Protein AF-0000000065800729 (afdb_homodimer)

Secondary structure (DSSP, 8-state):
---HHHHHHHHHHHHHHT-HHHHHTTEEEEEEEEEESGGG----B-HHHHHHHHHHHGGG-EEEEEEEEEEEEETTTTEEEEEEEEEEEETTEEEEEEEEEEEEE-TTS-EEEEEEEE-HHHHHHHHHHHHT-/---HHHHHHHHHHHHHHT-HHHHHTTEEEEEEEEEE-GGG----B-HHHHHHHHHHHGGG-EEEEEEEEEEEEETTTTEEEEEEEEEEEETTEEEEEEEEEEEEE-TTS-EEEEEEEE-HHHHHHHHHHHHT-

pLDDT: mean 95.94, std 4.47, range [66.12, 98.81]

Radius of gyration: 19.14 Å; Cα contacts (8 Å, |Δi|>4): 485; chains: 2; bounding box: 47×49×41 Å

Nearest PDB structures (foldseek):
  7f14-assembly1_B  TM=8.820E-01  e=1.027E-10  Diaporthe longicolla
  7f0z-assembly1_A  TM=9.034E-01  e=4.225E-10  Aspergillus novofumigatus
  7f11-assembly1_B  TM=8.567E-01  e=1.900E-10  Aspergillus novofumigatus
  7f0y-assembly1_B  TM=8.319E-01  e=1.314E-10  Aspergillus novofumigatus
  7f0o-assembly1_A  TM=8.934E-01  e=1.130E-09  Aspergillus novofumigatus

InterPro domains:
  IPR032710 NTF2-like domain superfamily [SSF54427] (3-119)
  IPR050977 Fungal Meroterpenoid Biosynthesis Isomerase [PTHR39598] (6-131)

Structure (mmCIF, N/CA/C/O backbone):
data_AF-0000000065800729-model_v1
#
loop_
_entity.id
_entity.type
_entity.pdbx_description
1 polymer 'Core atranone cluster (CAC) protein 11'
#
loop_
_atom_site.group_PDB
_atom_site.id
_atom_site.type_symbol
_atom_site.label_atom_id
_atom_site.label_alt_id
_atom_site.label_comp_id
_atom_site.label_asym_id
_atom_site.label_entity_id
_atom_site.label_seq_id
_atom_site.pdbx_PDB_ins_code
_atom_site.Cartn_x
_atom_site.Cartn_y
_atom_site.Cartn_z
_atom_site.occupancy
_atom_site.B_iso_or_equiv
_atom_site.auth_seq_id
_atom_site.auth_comp_id
_atom_site.auth_asym_id
_atom_site.auth_atom_id
_atom_site.pdbx_PDB_model_num
ATOM 1 N N . MET A 1 1 ? 23.25 -15 -10.789 1 69.56 1 MET A N 1
ATOM 2 C CA . MET A 1 1 ? 21.906 -14.945 -10.227 1 69.56 1 MET A CA 1
ATOM 3 C C . MET A 1 1 ? 21.141 -13.75 -10.773 1 69.56 1 MET A C 1
ATOM 5 O O . MET A 1 1 ? 21.719 -12.703 -11.062 1 69.56 1 MET A O 1
ATOM 9 N N . ALA A 1 2 ? 19.875 -14.07 -11.141 1 76.19 2 ALA A N 1
ATOM 10 C CA . ALA A 1 2 ? 19.062 -12.992 -11.688 1 76.19 2 ALA A CA 1
ATOM 11 C C . ALA A 1 2 ? 18.969 -11.828 -10.703 1 76.19 2 ALA A C 1
ATOM 13 O O . ALA A 1 2 ? 19 -12.031 -9.484 1 76.19 2 ALA A O 1
ATOM 14 N N . SER A 1 3 ? 19 -10.641 -11.172 1 92.31 3 SER A N 1
ATOM 15 C CA . SER A 1 3 ? 18.75 -9.484 -10.305 1 92.31 3 SER A CA 1
ATOM 16 C C . SER A 1 3 ? 17.375 -9.539 -9.68 1 92.31 3 SER A C 1
ATOM 18 O O . SER A 1 3 ? 16.5 -10.281 -10.148 1 92.31 3 SER A O 1
ATOM 20 N N . ARG A 1 4 ? 17.188 -8.891 -8.562 1 95.94 4 ARG A N 1
ATOM 21 C CA . ARG A 1 4 ? 15.875 -8.781 -7.926 1 95.94 4 ARG A CA 1
ATOM 22 C C . ARG A 1 4 ? 14.844 -8.211 -8.883 1 95.94 4 ARG A C 1
ATOM 24 O O . ARG A 1 4 ? 13.703 -8.672 -8.922 1 95.94 4 ARG A O 1
ATOM 31 N N . LYS A 1 5 ? 15.281 -7.281 -9.711 1 94.81 5 LYS A N 1
ATOM 32 C CA . LYS A 1 5 ? 14.391 -6.668 -10.688 1 94.81 5 LYS A CA 1
ATOM 33 C C . LYS A 1 5 ? 13.914 -7.691 -11.711 1 94.81 5 LYS A C 1
ATOM 35 O O . LYS A 1 5 ? 12.734 -7.723 -12.07 1 94.81 5 LYS A O 1
ATOM 40 N N . ALA A 1 6 ? 14.828 -8.445 -12.188 1 96.44 6 ALA A N 1
ATOM 41 C CA . ALA A 1 6 ? 14.477 -9.484 -13.148 1 96.44 6 ALA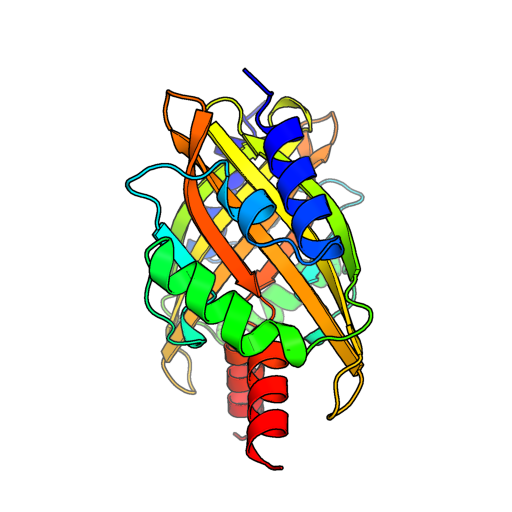 A CA 1
ATOM 42 C C . ALA A 1 6 ? 13.516 -10.5 -12.531 1 96.44 6 ALA A C 1
ATOM 44 O O . ALA A 1 6 ? 12.586 -10.961 -13.195 1 96.44 6 ALA A O 1
ATOM 45 N N . THR A 1 7 ? 13.773 -10.867 -11.289 1 97.44 7 THR A N 1
ATOM 46 C CA . THR A 1 7 ? 12.906 -11.797 -10.57 1 97.44 7 THR A CA 1
ATOM 47 C C . THR A 1 7 ? 11.484 -11.234 -10.453 1 97.44 7 THR A C 1
ATOM 49 O O . THR A 1 7 ? 10.516 -11.93 -10.766 1 97.44 7 THR A O 1
ATOM 52 N N . VAL A 1 8 ? 11.32 -10 -10.055 1 97.19 8 VAL A N 1
ATOM 53 C CA . VAL A 1 8 ? 10.016 -9.367 -9.875 1 97.19 8 VAL A CA 1
ATOM 54 C C . VAL A 1 8 ? 9.312 -9.234 -11.227 1 97.19 8 VAL A C 1
ATOM 56 O O . VAL A 1 8 ? 8.102 -9.438 -11.32 1 97.19 8 VAL A O 1
ATOM 59 N N . GLN A 1 9 ? 10.102 -8.93 -12.234 1 96.81 9 GLN A N 1
ATOM 60 C CA . GLN A 1 9 ? 9.508 -8.867 -13.57 1 96.81 9 GLN A CA 1
ATOM 61 C C . GLN A 1 9 ? 8.961 -10.227 -14 1 96.81 9 GLN A C 1
ATOM 63 O O . GLN A 1 9 ? 7.895 -10.305 -14.617 1 96.81 9 GLN A O 1
ATOM 68 N N . SER A 1 10 ? 9.688 -11.227 -13.703 1 97.44 10 SER A N 1
ATOM 69 C CA . SER A 1 10 ? 9.211 -12.57 -14.008 1 97.44 10 SER A CA 1
ATOM 70 C C . SER A 1 10 ? 7.906 -12.875 -13.281 1 97.44 10 SER A C 1
ATOM 72 O O . SER A 1 10 ? 7.039 -13.57 -13.82 1 97.44 10 SER A O 1
ATOM 74 N N . ILE A 1 11 ? 7.734 -12.43 -12.055 1 97.69 11 ILE A N 1
ATOM 75 C CA . ILE A 1 11 ? 6.5 -12.609 -11.297 1 97.69 11 ILE A CA 1
ATOM 76 C C . ILE A 1 11 ? 5.359 -11.859 -11.984 1 97.69 11 ILE A C 1
ATOM 78 O O . ILE A 1 11 ? 4.258 -12.391 -12.133 1 97.69 11 ILE A O 1
ATOM 82 N N . VAL A 1 12 ? 5.605 -10.633 -12.43 1 97.5 12 VAL A N 1
ATOM 83 C CA . VAL A 1 12 ? 4.605 -9.859 -13.164 1 97.5 12 VAL A CA 1
ATOM 84 C C . VAL A 1 12 ? 4.148 -10.641 -14.398 1 97.5 12 VAL A C 1
ATOM 86 O O . VAL A 1 12 ? 2.949 -10.766 -14.648 1 97.5 12 VAL A O 1
ATOM 89 N N . GLU A 1 13 ? 5.129 -11.109 -15.141 1 97.69 13 GLU A N 1
ATOM 90 C CA . GLU A 1 13 ? 4.812 -11.898 -16.328 1 97.69 13 GLU A CA 1
ATOM 91 C C . GLU A 1 13 ? 4 -13.141 -15.961 1 97.69 13 GLU A C 1
ATOM 93 O O . GLU A 1 13 ? 3.064 -13.508 -16.672 1 97.69 13 GLU A O 1
ATOM 98 N N . SER A 1 14 ? 4.391 -13.75 -14.898 1 97.25 14 SER A N 1
ATOM 99 C CA . SER A 1 14 ? 3.715 -14.969 -14.484 1 97.25 14 SER A CA 1
ATOM 100 C C . SER A 1 14 ? 2.258 -14.703 -14.125 1 97.25 14 SER A C 1
ATOM 102 O O . SER A 1 14 ? 1.389 -15.547 -14.359 1 97.25 14 SER A O 1
ATOM 104 N N . PHE A 1 15 ? 1.94 -13.586 -13.469 1 96 15 PHE A N 1
ATOM 105 C CA . PHE A 1 15 ? 0.557 -13.188 -13.234 1 96 15 PHE A CA 1
ATOM 106 C C . PHE A 1 15 ? -0.217 -13.117 -14.547 1 96 15 PHE A C 1
ATOM 108 O O . PHE A 1 15 ? -1.301 -13.695 -14.664 1 96 15 PHE A O 1
ATOM 115 N N . ASN A 1 16 ? 0.375 -12.477 -15.469 1 96.75 16 ASN A N 1
ATOM 116 C CA . ASN A 1 16 ? -0.304 -12.25 -16.75 1 96.75 16 ASN A CA 1
ATOM 117 C C . ASN A 1 16 ? -0.453 -13.547 -17.531 1 96.75 16 ASN A C 1
ATOM 119 O O . ASN A 1 16 ? -1.418 -13.711 -18.281 1 96.75 16 ASN A O 1
ATOM 123 N N . GLU A 1 17 ? 0.405 -14.484 -17.328 1 95.88 17 GLU A N 1
ATOM 124 C CA . GLU A 1 17 ? 0.364 -15.789 -17.984 1 95.88 17 GLU A CA 1
ATOM 125 C C . GLU A 1 17 ? -0.497 -16.766 -17.188 1 95.88 17 GLU A C 1
ATOM 127 O O . GLU A 1 17 ? -0.802 -17.859 -17.672 1 95.88 17 GLU A O 1
ATOM 132 N N . ARG A 1 18 ? -0.784 -16.438 -16.031 1 94.69 18 ARG A N 1
ATOM 133 C CA . ARG A 1 18 ? -1.501 -17.328 -15.109 1 94.69 18 ARG A CA 1
ATOM 134 C C . ARG A 1 18 ? -0.715 -18.609 -14.852 1 94.69 18 ARG A C 1
ATOM 136 O O . ARG A 1 18 ? -1.274 -19.703 -14.898 1 94.69 18 ARG A O 1
ATOM 143 N N . ASP A 1 19 ? 0.558 -18.438 -14.656 1 96.25 19 ASP A N 1
ATOM 144 C CA . ASP A 1 19 ? 1.487 -19.547 -14.461 1 96.25 19 ASP A CA 1
ATOM 145 C C . ASP A 1 19 ? 1.982 -19.609 -13.016 1 96.25 19 ASP A C 1
ATOM 147 O O . ASP A 1 19 ? 2.982 -18.969 -12.672 1 96.25 19 ASP A O 1
ATOM 151 N N . ILE A 1 20 ? 1.359 -20.516 -12.258 1 97.06 20 ILE A N 1
ATOM 152 C CA . ILE A 1 20 ? 1.624 -20.547 -10.828 1 97.06 20 ILE A CA 1
ATOM 153 C C . ILE A 1 20 ? 3.014 -21.125 -10.57 1 97.06 20 ILE A C 1
ATOM 155 O O . ILE A 1 20 ? 3.686 -20.734 -9.609 1 97.06 20 ILE A O 1
ATOM 159 N N . ASP A 1 21 ? 3.463 -22.016 -11.359 1 97.62 21 ASP A N 1
ATOM 160 C CA . ASP A 1 21 ? 4.809 -22.547 -11.195 1 97.62 21 ASP A CA 1
ATOM 161 C C . ASP A 1 21 ? 5.863 -21.469 -11.398 1 97.62 21 ASP A C 1
ATOM 163 O O . ASP A 1 21 ? 6.785 -21.328 -10.594 1 97.62 21 ASP A O 1
ATOM 167 N N . LYS A 1 22 ? 5.715 -20.766 -12.453 1 97.5 22 LYS A N 1
ATOM 168 C CA . LYS A 1 22 ? 6.613 -19.641 -12.727 1 97.5 22 LYS A CA 1
ATOM 169 C C . LYS A 1 22 ? 6.539 -18.594 -11.617 1 97.5 22 LYS A C 1
ATOM 171 O O . LYS A 1 22 ? 7.562 -18.031 -11.219 1 97.5 22 LYS A O 1
ATOM 176 N N . MET A 1 23 ? 5.363 -18.344 -11.094 1 97.56 23 MET A N 1
ATOM 177 C CA . MET A 1 23 ? 5.125 -17.312 -10.078 1 97.56 23 MET A CA 1
ATOM 178 C C . MET A 1 23 ? 5.855 -17.656 -8.781 1 97.56 23 MET A C 1
ATOM 180 O O . MET A 1 23 ? 6.387 -16.766 -8.117 1 97.56 23 MET A O 1
ATOM 184 N N . THR A 1 24 ? 5.902 -18.984 -8.453 1 98.19 24 THR A N 1
ATOM 185 C CA . THR A 1 24 ? 6.414 -19.375 -7.141 1 98.19 24 THR A CA 1
ATOM 186 C C . THR A 1 24 ? 7.832 -19.922 -7.258 1 98.19 24 THR A C 1
ATOM 188 O O . THR A 1 24 ? 8.445 -20.281 -6.25 1 98.19 24 THR A O 1
ATOM 191 N N . ALA A 1 25 ? 8.367 -19.922 -8.438 1 97.69 25 ALA A N 1
ATOM 192 C CA . ALA A 1 25 ? 9.711 -20.453 -8.68 1 97.69 25 ALA A CA 1
ATOM 193 C C . ALA A 1 25 ? 10.75 -19.703 -7.844 1 97.69 25 ALA A C 1
ATOM 195 O O . ALA A 1 25 ? 11.68 -20.328 -7.312 1 97.69 25 ALA A O 1
ATOM 196 N N . PRO A 1 26 ? 10.609 -18.469 -7.629 1 98.25 26 PRO A N 1
ATOM 197 C CA . PRO A 1 26 ? 11.695 -17.734 -6.973 1 98.25 26 PRO A CA 1
ATOM 198 C C . PRO A 1 26 ? 11.547 -17.703 -5.453 1 98.25 26 PRO A C 1
ATOM 200 O O . PRO A 1 26 ? 12.328 -17.031 -4.766 1 98.25 26 PRO A O 1
ATOM 203 N N . VAL A 1 27 ? 10.617 -18.406 -4.812 1 98.44 27 VAL A N 1
ATOM 204 C CA . VAL A 1 27 ? 10.398 -18.25 -3.379 1 98.44 27 VAL A CA 1
ATOM 205 C C . VAL A 1 27 ? 11.289 -19.219 -2.607 1 98.44 27 VAL A C 1
ATOM 207 O O . VAL A 1 27 ? 11.703 -20.25 -3.148 1 98.44 27 VAL A O 1
ATOM 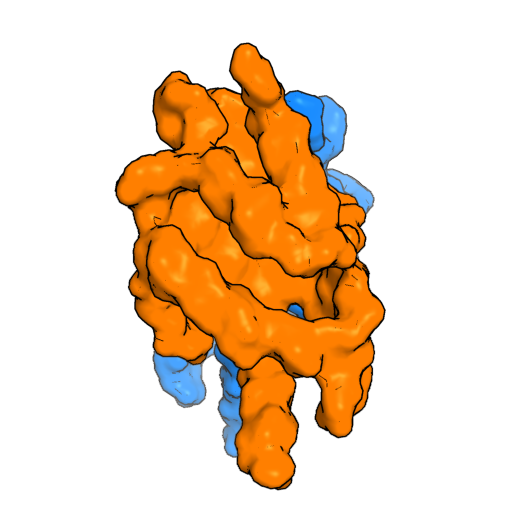210 N N . SER A 1 28 ? 11.625 -18.875 -1.414 1 98.12 28 SER A N 1
ATOM 211 C CA . SER A 1 28 ? 12.453 -19.703 -0.55 1 98.12 28 SER A CA 1
ATOM 212 C C . SER A 1 28 ? 11.633 -20.812 0.116 1 98.12 28 SER A C 1
ATOM 214 O O . SER A 1 28 ? 10.398 -20.812 0.026 1 98.12 28 SER A O 1
ATOM 216 N N . LYS A 1 29 ? 12.281 -21.719 0.857 1 96.44 29 LYS A N 1
ATOM 217 C CA . LYS A 1 29 ? 11.625 -22.812 1.562 1 96.44 29 LYS A CA 1
ATOM 218 C C . LYS A 1 29 ? 10.781 -22.297 2.727 1 96.44 29 LYS A C 1
ATOM 220 O O . LYS A 1 29 ? 9.781 -22.922 3.096 1 96.44 29 LYS A O 1
ATOM 225 N N . ASN A 1 30 ? 11.133 -21.156 3.254 1 96.75 30 ASN A N 1
ATOM 226 C CA . ASN A 1 30 ? 10.43 -20.578 4.395 1 96.75 30 ASN A CA 1
ATOM 227 C C . ASN A 1 30 ? 9.508 -19.438 3.971 1 96.75 30 ASN A C 1
ATOM 229 O O . ASN A 1 30 ? 9.211 -18.547 4.766 1 96.75 30 ASN A O 1
ATOM 233 N N . PHE A 1 31 ? 9.156 -19.516 2.797 1 98.5 31 PHE A N 1
ATOM 234 C CA . PHE A 1 31 ? 8.328 -18.484 2.184 1 98.5 31 PHE A CA 1
ATOM 235 C C . PHE A 1 31 ? 7.043 -18.281 2.973 1 98.5 31 PHE A C 1
ATOM 237 O O . PHE A 1 31 ? 6.41 -19.25 3.396 1 98.5 31 PHE A O 1
ATOM 244 N N . VAL A 1 32 ? 6.648 -17 3.225 1 98.75 32 VAL A N 1
ATOM 245 C CA . VAL A 1 32 ? 5.371 -16.594 3.805 1 98.75 32 VAL A CA 1
ATOM 246 C C . VAL A 1 32 ? 4.703 -15.539 2.922 1 98.75 32 VAL A C 1
ATOM 248 O O . VAL A 1 32 ? 5.355 -14.594 2.479 1 98.75 32 VAL A O 1
ATOM 251 N N . TYR A 1 33 ? 3.439 -15.742 2.641 1 98.69 33 TYR A N 1
ATOM 252 C CA . TYR A 1 33 ? 2.586 -14.797 1.93 1 98.69 33 TYR A CA 1
ATOM 253 C C . TYR A 1 33 ? 1.541 -14.195 2.863 1 98.69 33 TYR A C 1
ATOM 255 O O . TYR A 1 33 ? 0.963 -14.906 3.693 1 98.69 33 TYR A O 1
ATOM 263 N N . GLN A 1 34 ? 1.375 -12.93 2.717 1 97.81 34 GLN A N 1
ATOM 264 C CA . GLN A 1 34 ? 0.349 -12.266 3.514 1 97.81 34 GLN A CA 1
ATOM 265 C C . GLN A 1 34 ? -0.445 -11.273 2.672 1 97.81 34 GLN A C 1
ATOM 267 O O . GLN A 1 34 ? 0.136 -10.422 1.997 1 97.81 34 GLN A O 1
ATOM 272 N N . LEU A 1 35 ? -1.74 -11.43 2.721 1 96.94 35 LEU A N 1
ATOM 273 C CA . LEU A 1 35 ? -2.652 -10.484 2.094 1 96.94 35 LEU A CA 1
ATOM 274 C C . LEU A 1 35 ? -3.07 -9.398 3.08 1 96.94 35 LEU A C 1
ATOM 276 O O . LEU A 1 35 ? -3.598 -9.703 4.152 1 96.94 35 LEU A O 1
ATOM 280 N N . LEU A 1 36 ? -2.801 -8.25 2.676 1 96.38 36 LEU A N 1
ATOM 281 C CA . LEU A 1 36 ? -3.125 -7.094 3.5 1 96.38 36 LEU A CA 1
ATOM 282 C C . LEU A 1 36 ? -4.066 -6.148 2.764 1 96.38 36 LEU A C 1
ATOM 284 O O . LEU A 1 36 ? -4.27 -6.281 1.555 1 96.38 36 LEU A O 1
ATOM 288 N N . PRO A 1 37 ? -4.727 -5.133 3.5 1 96.5 37 PRO A N 1
ATOM 289 C CA . PRO A 1 37 ? -4.512 -4.734 4.895 1 96.5 37 PRO A CA 1
ATOM 290 C C . PRO A 1 37 ? -5.168 -5.691 5.887 1 96.5 37 PRO A C 1
ATOM 292 O O . PRO A 1 37 ? -5.832 -6.648 5.48 1 96.5 37 PRO A O 1
ATOM 295 N N . LYS A 1 38 ? -5 -5.434 7.215 1 92.44 38 LYS A N 1
ATOM 296 C CA . LYS A 1 38 ? -5.391 -6.348 8.281 1 92.44 38 LYS A CA 1
ATOM 297 C C . LYS A 1 38 ? -6.906 -6.465 8.383 1 92.44 38 LYS A C 1
ATOM 299 O O . LYS A 1 38 ? -7.43 -7.445 8.914 1 92.44 38 LYS A O 1
ATOM 304 N N . SER A 1 39 ? -7.574 -5.469 7.848 1 92.88 39 SER A N 1
ATOM 305 C CA . SER A 1 39 ? -9.031 -5.496 7.914 1 92.88 39 SER A CA 1
ATOM 306 C C . SER A 1 39 ? -9.602 -6.648 7.09 1 92.88 39 SER A C 1
ATOM 308 O O . SER A 1 39 ? -10.773 -7 7.234 1 92.88 39 SER A O 1
ATOM 310 N N . LEU A 1 40 ? -8.828 -7.215 6.223 1 93.62 40 LEU A N 1
ATOM 311 C CA . LEU A 1 40 ? -9.258 -8.352 5.414 1 93.62 40 LEU A CA 1
ATOM 312 C C . LEU A 1 40 ? -9.281 -9.633 6.242 1 93.62 40 LEU A C 1
ATOM 314 O O . LEU A 1 40 ? -9.875 -10.633 5.832 1 93.62 40 LEU A O 1
ATOM 318 N N . GLU A 1 41 ? -8.609 -9.609 7.336 1 93.25 41 GLU A N 1
ATOM 319 C CA . GLU A 1 41 ? -8.586 -10.734 8.266 1 93.25 41 GLU A CA 1
ATOM 320 C C . GLU A 1 41 ? -8.133 -12.016 7.574 1 93.25 41 GLU A C 1
ATOM 322 O O . GLU A 1 41 ? -8.781 -13.055 7.699 1 93.25 41 GLU A O 1
ATOM 327 N N . ARG A 1 42 ? -7.059 -11.922 6.816 1 93.81 42 ARG A N 1
ATOM 328 C CA . ARG A 1 42 ? -6.445 -13.078 6.172 1 93.81 42 ARG A CA 1
ATOM 329 C C . ARG A 1 42 ? -5.117 -13.43 6.828 1 93.81 42 ARG A C 1
ATOM 331 O O . ARG A 1 42 ? -4.23 -12.586 6.941 1 93.81 42 ARG A O 1
ATOM 338 N N . GLY A 1 43 ? -4.992 -14.555 7.34 1 93.69 43 GLY A N 1
ATOM 339 C CA . GLY A 1 43 ? -3.756 -15.008 7.961 1 93.69 43 GLY A CA 1
ATOM 340 C C . GLY A 1 43 ? -2.66 -15.312 6.957 1 93.69 43 GLY A C 1
ATOM 341 O O . GLY A 1 43 ? -2.926 -15.445 5.762 1 93.69 43 GLY A O 1
ATOM 342 N N . PRO A 1 44 ? -1.395 -15.352 7.457 1 97.75 44 PRO A N 1
ATOM 343 C CA . PRO A 1 44 ? -0.295 -15.727 6.566 1 97.75 44 PRO A CA 1
ATOM 344 C C . PRO A 1 44 ? -0.427 -17.156 6.035 1 97.75 44 PRO A C 1
ATOM 346 O O . PRO A 1 44 ? -1.099 -17.984 6.652 1 97.75 44 PRO A O 1
ATOM 349 N N . MET A 1 45 ? 0.167 -17.406 4.887 1 98.19 45 MET A N 1
ATOM 350 C CA . MET A 1 45 ? 0.165 -18.719 4.246 1 98.19 45 MET A CA 1
ATOM 351 C C . MET A 1 45 ? 1.569 -19.109 3.799 1 98.19 45 MET A C 1
ATOM 353 O O . MET A 1 45 ? 2.385 -18.234 3.475 1 98.19 45 MET A O 1
ATOM 357 N N . ASP A 1 46 ? 1.828 -20.406 3.803 1 98.31 46 ASP A N 1
ATOM 358 C CA . ASP A 1 46 ? 3.039 -20.891 3.148 1 98.31 46 ASP A CA 1
ATOM 359 C C . ASP A 1 46 ? 2.826 -21.047 1.645 1 98.31 46 ASP A C 1
ATOM 361 O O . ASP A 1 46 ? 1.783 -20.656 1.116 1 98.31 46 ASP A O 1
ATOM 365 N N . VAL A 1 47 ? 3.814 -21.562 0.988 1 98.06 47 VAL A N 1
ATOM 366 C CA . VAL A 1 47 ? 3.762 -21.625 -0.469 1 98.06 47 VAL A CA 1
ATOM 367 C C . VAL A 1 47 ? 2.625 -22.547 -0.905 1 98.06 47 VAL A C 1
ATOM 369 O O . VAL A 1 47 ? 1.98 -22.297 -1.929 1 98.06 47 VAL A O 1
ATOM 372 N N . ALA A 1 48 ? 2.328 -23.578 -0.17 1 97.94 48 ALA A N 1
ATOM 373 C CA . ALA A 1 48 ? 1.207 -24.453 -0.491 1 97.94 48 ALA A CA 1
ATOM 374 C C . ALA A 1 48 ? -0.122 -23.703 -0.387 1 97.94 48 ALA A C 1
ATOM 376 O O . ALA A 1 48 ? -0.992 -23.859 -1.249 1 97.94 48 ALA A O 1
ATOM 377 N N . GLY A 1 49 ? -0.283 -22.984 0.657 1 97.81 49 GLY A N 1
ATOM 378 C CA . GLY A 1 49 ? -1.479 -22.172 0.819 1 97.81 49 GLY A CA 1
ATOM 379 C C . GLY A 1 49 ? -1.662 -21.141 -0.286 1 97.81 49 GLY A C 1
ATOM 380 O O . GLY A 1 49 ? -2.766 -20.984 -0.812 1 97.81 49 GLY A O 1
ATOM 381 N N . PHE A 1 50 ? -0.591 -20.516 -0.612 1 98 50 PHE A N 1
ATOM 382 C CA . PHE A 1 50 ? -0.623 -19.531 -1.682 1 98 50 PHE A CA 1
ATOM 383 C C . PHE A 1 50 ? -1.023 -20.172 -3.004 1 98 50 PHE A C 1
ATOM 385 O O . PHE A 1 50 ? -1.897 -19.656 -3.709 1 98 50 PHE A O 1
ATOM 392 N N . ARG A 1 51 ? -0.386 -21.234 -3.303 1 97.31 51 ARG A N 1
ATOM 393 C CA . ARG A 1 51 ? -0.721 -21.969 -4.52 1 97.31 51 ARG A CA 1
ATOM 394 C C . ARG A 1 51 ? -2.188 -22.391 -4.523 1 97.31 51 ARG A C 1
ATOM 396 O O . ARG A 1 51 ? -2.873 -22.266 -5.539 1 97.31 51 ARG A O 1
ATOM 403 N N . GLY A 1 52 ? -2.664 -22.859 -3.424 1 96.81 52 GLY A N 1
ATOM 404 C CA . GLY A 1 52 ? -4.059 -23.234 -3.295 1 96.81 52 GLY A CA 1
ATOM 405 C C . GLY A 1 52 ? -5.023 -22.094 -3.527 1 96.81 52 GLY A C 1
ATOM 406 O O . GLY A 1 52 ? -6.031 -22.25 -4.219 1 96.81 52 GLY A O 1
ATOM 407 N N . LEU A 1 53 ? -4.68 -20.984 -2.973 1 95.12 53 LEU A N 1
ATOM 408 C CA . LEU A 1 53 ? -5.5 -19.797 -3.158 1 95.12 53 LEU A CA 1
ATOM 409 C C . LEU A 1 53 ? -5.551 -19.391 -4.629 1 95.12 53 LEU A C 1
ATOM 411 O O . LEU A 1 53 ? -6.629 -19.141 -5.168 1 95.12 53 LEU A O 1
ATOM 415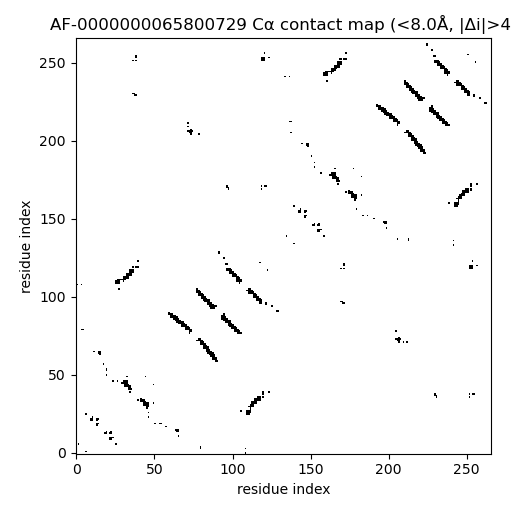 N N . PHE A 1 54 ? -4.43 -19.344 -5.215 1 95.56 54 PHE A N 1
ATOM 416 C CA . PHE A 1 54 ? -4.344 -18.984 -6.625 1 95.56 54 PHE A CA 1
ATOM 417 C C . PHE A 1 54 ? -5.152 -19.938 -7.484 1 95.56 54 PHE A C 1
ATOM 419 O O . PHE A 1 54 ? -5.977 -19.516 -8.297 1 95.56 54 PHE A O 1
ATOM 426 N N . GLU A 1 55 ? -5.008 -21.156 -7.273 1 94.56 55 GLU A N 1
ATOM 427 C CA . GLU A 1 55 ? -5.688 -22.172 -8.078 1 94.56 55 GLU A CA 1
ATOM 428 C C . GLU A 1 55 ? -7.199 -22.125 -7.863 1 94.56 55 GLU A C 1
ATOM 430 O O . GLU A 1 55 ? -7.973 -22.312 -8.805 1 94.56 55 GLU A O 1
ATOM 435 N N . ALA A 1 56 ? -7.562 -21.859 -6.707 1 91.94 56 ALA A N 1
ATOM 436 C CA . ALA A 1 56 ? -8.984 -21.844 -6.367 1 91.94 56 ALA A CA 1
ATOM 437 C C . ALA A 1 56 ? -9.672 -20.625 -6.977 1 91.94 56 ALA A C 1
ATOM 439 O O . ALA A 1 56 ? -10.883 -20.625 -7.195 1 91.94 56 ALA A O 1
ATOM 440 N N . THR A 1 57 ? -8.906 -19.609 -7.242 1 93.5 57 THR A N 1
ATOM 441 C CA . THR A 1 57 ? -9.555 -18.344 -7.605 1 93.5 57 THR A CA 1
ATOM 442 C C . THR A 1 57 ? -9.25 -17.984 -9.055 1 93.5 57 THR A C 1
ATOM 444 O O . THR A 1 57 ? -9.922 -17.141 -9.641 1 93.5 57 THR A O 1
ATOM 447 N N . LYS A 1 58 ? -8.344 -18.609 -9.625 1 92.06 58 LYS A N 1
ATOM 448 C CA . LYS A 1 58 ? -7.871 -18.219 -10.945 1 92.06 58 LYS A CA 1
ATOM 449 C C . LYS A 1 58 ? -9.016 -18.188 -11.953 1 92.06 58 LYS A C 1
ATOM 451 O O . LYS A 1 58 ? -9.039 -17.344 -12.852 1 92.06 58 LYS A O 1
ATOM 456 N N . SER A 1 59 ? -10.008 -19 -11.789 1 91.94 59 SER A N 1
ATOM 457 C CA . SER A 1 59 ? -11.094 -19.109 -12.75 1 91.94 59 SER A CA 1
ATOM 458 C C . SER A 1 59 ? -12.047 -17.938 -12.648 1 91.94 59 SER A C 1
ATOM 460 O O . SER A 1 59 ? -12.867 -17.703 -13.539 1 91.94 59 SER A O 1
ATOM 462 N N . TYR A 1 60 ? -11.938 -17.234 -11.523 1 93.44 60 TYR A N 1
ATOM 463 C CA . TYR A 1 60 ? -12.789 -16.062 -11.375 1 93.44 60 TYR A CA 1
ATOM 464 C C . TYR A 1 60 ? -12.398 -14.961 -12.352 1 93.44 60 TYR A C 1
ATOM 466 O O . TYR A 1 60 ? -13.195 -14.062 -12.633 1 93.44 60 TYR A O 1
ATOM 474 N N . PHE A 1 61 ? -11.18 -15 -12.766 1 96.12 61 PHE A N 1
ATOM 475 C CA . PHE A 1 61 ? -10.617 -13.867 -13.484 1 96.12 61 PHE A CA 1
ATOM 476 C C . PHE A 1 61 ? -10.305 -14.242 -14.93 1 96.12 61 PHE A C 1
ATOM 478 O O . PHE A 1 61 ? -9.523 -15.156 -15.188 1 96.12 61 PHE A O 1
ATOM 485 N N . ASN A 1 62 ? -10.891 -13.516 -15.781 1 95.94 62 ASN A N 1
ATOM 486 C CA . ASN A 1 62 ? -10.656 -13.656 -17.219 1 95.94 62 ASN A CA 1
ATOM 487 C C . ASN A 1 62 ? -10.062 -12.391 -17.812 1 95.94 62 ASN A C 1
ATOM 489 O O . ASN A 1 62 ? -10.406 -11.281 -17.406 1 95.94 62 ASN A O 1
ATOM 493 N N . ASN A 1 63 ? -9.094 -12.57 -18.828 1 96.69 63 ASN A N 1
ATOM 494 C CA . ASN A 1 63 ? -8.414 -11.422 -19.422 1 96.69 63 ASN A CA 1
ATOM 495 C C . ASN A 1 63 ? -7.703 -10.586 -18.375 1 96.69 63 ASN A C 1
ATOM 497 O O . ASN A 1 63 ? -7.848 -9.359 -18.344 1 96.69 63 ASN A O 1
ATOM 501 N N . PHE A 1 64 ? -7.148 -11.281 -17.5 1 97.31 64 PHE A N 1
ATOM 502 C CA . PHE A 1 64 ? -6.441 -10.656 -16.391 1 97.31 64 PHE A CA 1
ATOM 503 C C . PHE A 1 64 ? -5.262 -9.836 -16.906 1 97.31 64 PHE A C 1
ATOM 505 O O . PHE A 1 64 ? -4.496 -10.297 -17.75 1 97.31 64 PHE A O 1
ATOM 512 N N . LYS A 1 65 ? -5.137 -8.633 -16.344 1 97.75 65 LYS A N 1
ATOM 513 C CA . LYS A 1 65 ? -4.02 -7.754 -16.688 1 97.75 65 LYS A CA 1
ATOM 514 C C . LYS A 1 65 ? -3.377 -7.176 -15.422 1 97.75 65 LYS A C 1
ATOM 516 O O . LYS A 1 65 ? -4.074 -6.645 -14.555 1 97.75 65 LYS A O 1
ATOM 521 N N . PHE A 1 66 ? -2.191 -7.332 -15.344 1 98 66 PHE A N 1
ATOM 522 C CA . PHE A 1 66 ? -1.333 -6.754 -14.312 1 98 66 PHE A CA 1
ATOM 523 C C . PHE A 1 66 ? -0.385 -5.723 -14.922 1 98 66 PHE A C 1
ATOM 525 O O . PHE A 1 66 ? 0.573 -6.082 -15.609 1 98 66 PHE A O 1
ATOM 532 N N . GLU A 1 67 ? -0.619 -4.453 -14.547 1 97.88 67 GLU A N 1
ATOM 533 C CA . GLU A 1 67 ? 0.16 -3.375 -15.148 1 97.88 67 GLU A CA 1
ATOM 534 C C . GLU A 1 67 ? 0.918 -2.584 -14.086 1 97.88 67 GLU A C 1
ATOM 536 O O . GLU A 1 67 ? 0.308 -1.922 -13.242 1 97.88 67 GLU A O 1
ATOM 541 N N . VAL A 1 68 ? 2.184 -2.602 -14.172 1 98.06 68 VAL A N 1
ATOM 542 C CA . VAL A 1 68 ? 3.033 -1.959 -13.18 1 98.06 68 VAL A CA 1
ATOM 543 C C . VAL A 1 68 ? 2.924 -0.441 -13.305 1 98.06 68 VAL A C 1
ATOM 545 O O . VAL A 1 68 ? 3.016 0.102 -14.414 1 98.06 68 VAL A O 1
ATOM 548 N N . VAL A 1 69 ? 2.662 0.232 -12.242 1 97.38 69 VAL A N 1
ATOM 549 C CA . VAL A 1 69 ? 2.613 1.688 -12.156 1 97.38 69 VAL A CA 1
ATOM 550 C C . VAL A 1 69 ? 3.979 2.227 -11.734 1 97.38 69 VAL A C 1
ATOM 552 O O . VAL A 1 69 ? 4.48 3.188 -12.328 1 97.38 69 VAL A O 1
ATOM 555 N N . ASP A 1 70 ? 4.59 1.665 -10.773 1 97.25 70 ASP A N 1
ATOM 556 C CA . ASP A 1 70 ? 5.887 2.074 -10.25 1 97.25 70 ASP A CA 1
ATOM 557 C C . ASP A 1 70 ? 6.602 0.902 -9.578 1 97.25 70 ASP A C 1
ATOM 559 O O . ASP A 1 70 ? 5.961 -0.059 -9.148 1 97.25 70 ASP A O 1
ATOM 563 N N . THR A 1 71 ? 7.867 0.938 -9.57 1 97.44 71 THR A N 1
ATOM 564 C CA . THR A 1 71 ? 8.727 -0.044 -8.914 1 97.44 71 THR A CA 1
ATOM 565 C C . THR A 1 71 ? 9.711 0.641 -7.973 1 97.44 71 THR A C 1
ATOM 567 O O . THR A 1 71 ? 10.273 1.687 -8.305 1 97.44 71 THR A O 1
ATOM 570 N N . PHE A 1 72 ? 9.906 0.023 -6.812 1 97.38 72 PHE A N 1
ATOM 571 C CA . PHE A 1 72 ? 10.836 0.504 -5.793 1 97.38 72 PHE A CA 1
ATOM 572 C C . PHE A 1 72 ? 11.836 -0.581 -5.414 1 97.38 72 PHE A C 1
ATOM 574 O O . PHE A 1 72 ? 11.453 -1.732 -5.191 1 97.38 72 PHE A O 1
ATOM 581 N N . GLU A 1 73 ? 13.078 -0.151 -5.41 1 97.5 73 GLU A N 1
ATOM 582 C CA . GLU A 1 73 ? 14.102 -1.088 -4.961 1 97.5 73 GLU A CA 1
ATOM 583 C C . GLU A 1 73 ? 14.891 -0.521 -3.781 1 97.5 73 GLU A C 1
ATOM 585 O O . GLU A 1 73 ? 15.539 0.521 -3.906 1 97.5 73 GLU A O 1
ATOM 590 N N . ASP A 1 74 ? 14.773 -1.158 -2.658 1 97.56 74 ASP A N 1
ATOM 591 C CA . ASP A 1 74 ? 15.664 -0.924 -1.526 1 97.56 74 ASP A CA 1
ATOM 592 C C . ASP A 1 74 ? 16.844 -1.892 -1.546 1 97.56 74 ASP A C 1
ATOM 594 O O . ASP A 1 74 ? 16.812 -2.924 -0.874 1 97.56 74 ASP A O 1
ATOM 598 N N . SER A 1 75 ? 17.859 -1.505 -2.246 1 94.94 75 SER A N 1
ATOM 599 C CA . SER A 1 75 ? 18.984 -2.408 -2.486 1 94.94 75 SER A CA 1
ATOM 600 C C . SER A 1 75 ? 19.734 -2.709 -1.195 1 94.94 75 SER A C 1
ATOM 602 O O . SER A 1 75 ? 20.25 -3.812 -1.016 1 94.94 75 SER A O 1
ATOM 604 N N . ALA A 1 76 ? 19.719 -1.743 -0.291 1 94.69 76 ALA A N 1
ATOM 605 C CA . ALA A 1 76 ? 20.453 -1.919 0.955 1 94.69 76 ALA A CA 1
ATOM 606 C C . ALA A 1 76 ? 19.781 -2.949 1.854 1 94.69 76 ALA A C 1
ATOM 608 O O . ALA A 1 76 ? 20.453 -3.637 2.631 1 94.69 76 ALA A O 1
ATOM 609 N N . ALA A 1 77 ? 18.469 -3.129 1.738 1 96.12 77 ALA A N 1
ATOM 610 C CA . ALA A 1 77 ? 17.734 -4.012 2.635 1 96.12 77 ALA A CA 1
ATOM 611 C C . ALA A 1 77 ? 17.203 -5.234 1.888 1 96.12 77 ALA A C 1
ATOM 613 O O . ALA A 1 77 ? 16.438 -6.027 2.443 1 96.12 77 ALA A O 1
ATOM 614 N N . ASP A 1 78 ? 17.484 -5.426 0.675 1 96.25 78 ASP A N 1
ATOM 615 C CA . ASP A 1 78 ? 17.109 -6.566 -0.157 1 96.25 78 ASP A CA 1
ATOM 616 C C . ASP A 1 78 ? 15.586 -6.723 -0.22 1 96.25 78 ASP A C 1
ATOM 618 O O . ASP A 1 78 ? 15.062 -7.809 0.023 1 96.25 78 ASP A O 1
ATOM 622 N N . LYS A 1 79 ? 14.898 -5.66 -0.593 1 97.69 79 LYS A N 1
ATOM 623 C CA . LYS A 1 79 ? 13.445 -5.68 -0.757 1 97.69 79 LYS A CA 1
ATOM 624 C C . LYS A 1 79 ? 13.016 -4.887 -1.989 1 97.69 79 LYS A C 1
ATOM 626 O O . LYS A 1 79 ? 13.742 -4 -2.445 1 97.69 79 LYS A O 1
ATOM 631 N N . MET A 1 80 ? 11.914 -5.219 -2.523 1 98.38 80 MET A N 1
ATOM 632 C CA . MET A 1 80 ? 11.305 -4.496 -3.635 1 98.38 80 MET A CA 1
ATOM 633 C C . MET A 1 80 ? 9.805 -4.312 -3.402 1 98.38 80 MET A C 1
ATOM 635 O O . MET A 1 80 ? 9.172 -5.129 -2.73 1 98.38 80 MET A O 1
ATOM 639 N N . ILE A 1 81 ? 9.32 -3.209 -3.875 1 98.12 81 ILE A N 1
ATOM 640 C CA . ILE A 1 81 ? 7.887 -2.953 -3.881 1 98.12 81 ILE A CA 1
ATOM 641 C C . ILE A 1 81 ? 7.418 -2.668 -5.305 1 98.12 81 ILE A C 1
ATOM 643 O O . ILE A 1 81 ? 8.086 -1.944 -6.051 1 98.12 81 ILE A O 1
ATOM 647 N N . LEU A 1 82 ? 6.301 -3.254 -5.676 1 98 82 LEU A N 1
ATOM 648 C CA . LEU A 1 82 ? 5.613 -2.957 -6.926 1 98 82 LEU A CA 1
ATOM 649 C C . LEU A 1 82 ? 4.234 -2.363 -6.66 1 98 82 LEU A C 1
ATOM 651 O O . LEU A 1 82 ? 3.496 -2.857 -5.805 1 98 82 LEU A O 1
ATOM 655 N N . TRP A 1 83 ? 3.984 -1.275 -7.328 1 97.88 83 TRP A N 1
ATOM 656 C CA . TRP A 1 83 ? 2.637 -0.728 -7.441 1 97.88 83 TRP A CA 1
ATOM 657 C C . TRP A 1 83 ? 2.035 -1.04 -8.805 1 97.88 83 TRP A C 1
ATOM 659 O O . TRP A 1 83 ? 2.658 -0.784 -9.844 1 97.88 83 TRP A O 1
ATOM 669 N N . ALA A 1 84 ? 0.8 -1.638 -8.797 1 98.25 84 ALA A N 1
ATOM 670 C CA . ALA A 1 84 ? 0.235 -2.064 -10.07 1 98.25 84 ALA A CA 1
ATOM 671 C C . ALA A 1 84 ? -1.271 -1.818 -10.117 1 98.25 84 ALA A C 1
ATOM 673 O O . ALA A 1 84 ? -1.928 -1.77 -9.07 1 98.25 84 ALA A O 1
ATOM 674 N N . ASN A 1 85 ? -1.737 -1.601 -11.305 1 98.06 85 ASN A N 1
ATOM 675 C CA . ASN A 1 85 ? -3.158 -1.703 -11.617 1 98.06 85 ASN A CA 1
ATOM 676 C C . ASN A 1 85 ? -3.529 -3.111 -12.078 1 98.06 85 ASN A C 1
ATOM 678 O O . ASN A 1 85 ? -2.826 -3.711 -12.891 1 98.06 85 ASN A O 1
ATOM 682 N N . VAL A 1 86 ? -4.57 -3.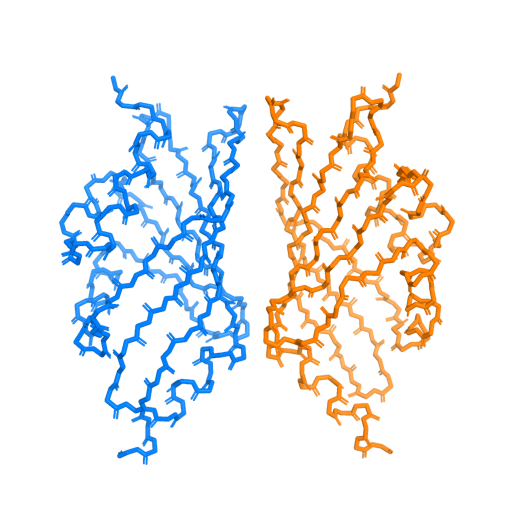627 -11.523 1 97.62 86 VAL A N 1
ATOM 683 C CA . VAL A 1 86 ? -5.062 -4.957 -11.867 1 97.62 86 VAL A CA 1
ATOM 684 C C . VAL A 1 86 ? -6.48 -4.859 -12.414 1 97.62 86 VAL A C 1
ATOM 686 O O . VAL A 1 86 ? -7.352 -4.234 -11.797 1 97.62 86 VAL A O 1
ATOM 689 N N . THR A 1 87 ? -6.668 -5.414 -13.57 1 97.94 87 THR A N 1
ATOM 690 C CA . THR A 1 87 ? -8 -5.465 -14.172 1 97.94 87 THR A CA 1
ATOM 691 C C . THR A 1 87 ? -8.32 -6.875 -14.656 1 97.94 87 THR A C 1
ATOM 693 O O . THR A 1 87 ? -7.414 -7.645 -14.984 1 97.94 87 THR A O 1
ATOM 696 N N . SER A 1 88 ? -9.555 -7.191 -14.633 1 97.94 88 SER A N 1
ATOM 697 C CA . SER A 1 88 ? -10.008 -8.477 -15.141 1 97.94 88 SER A CA 1
ATOM 698 C C . SER A 1 88 ? -11.508 -8.469 -15.414 1 97.94 88 SER A C 1
ATOM 700 O O . SER A 1 88 ? -12.242 -7.637 -14.867 1 97.94 88 SER A O 1
ATOM 702 N N . ASP A 1 89 ? -11.938 -9.336 -16.344 1 97.94 89 ASP A N 1
ATOM 703 C CA . ASP A 1 89 ? -13.344 -9.688 -16.453 1 97.94 89 ASP A CA 1
ATOM 704 C C . ASP A 1 89 ? -13.695 -10.828 -15.5 1 97.94 89 ASP A C 1
ATOM 706 O O . ASP A 1 89 ? -12.922 -11.773 -15.336 1 97.94 89 ASP A O 1
ATOM 710 N N . THR A 1 90 ? -14.836 -10.742 -14.875 1 97.06 90 THR A N 1
ATOM 711 C CA . THR A 1 90 ? -15.344 -11.82 -14.039 1 97.06 90 THR A CA 1
ATOM 712 C C . THR A 1 90 ? -16.797 -12.117 -14.359 1 97.06 90 THR A C 1
ATOM 714 O O . THR A 1 90 ? -17.438 -11.367 -15.117 1 97.06 90 THR A O 1
ATOM 717 N N . HIS A 1 91 ? -17.344 -13.148 -13.867 1 95.75 91 HIS A N 1
ATOM 718 C CA . HIS A 1 91 ? -18.734 -13.508 -14.125 1 95.75 91 HIS A CA 1
ATOM 719 C C . HIS A 1 91 ? -19.688 -12.578 -13.383 1 95.75 91 HIS A C 1
ATOM 721 O O . HIS A 1 91 ? -20.891 -12.547 -13.68 1 95.75 91 HIS A O 1
ATOM 727 N N . VAL A 1 92 ? -19.141 -11.797 -12.438 1 96.31 92 VAL A N 1
ATOM 728 C CA . VAL A 1 92 ? -20 -10.891 -11.688 1 96.31 92 VAL A CA 1
ATOM 729 C C . VAL A 1 92 ? -19.734 -9.445 -12.109 1 96.31 92 VAL A C 1
ATOM 731 O O . VAL A 1 92 ? -20.094 -8.508 -11.398 1 96.31 92 VAL A O 1
ATOM 734 N N . GLY A 1 93 ? -19 -9.234 -13.164 1 96.19 93 GLY A N 1
ATOM 735 C CA . GLY A 1 93 ? -18.719 -7.914 -13.688 1 96.19 93 GLY A CA 1
ATOM 736 C C . GLY A 1 93 ? -17.234 -7.598 -13.742 1 96.19 93 GLY A C 1
ATOM 737 O O . GLY A 1 93 ? -16.406 -8.445 -13.406 1 96.19 93 GLY A O 1
ATOM 738 N N . LYS A 1 94 ? -16.906 -6.391 -14.148 1 96.69 94 LYS A N 1
ATOM 739 C CA . LYS A 1 94 ? -15.523 -5.953 -14.25 1 96.69 94 LYS A CA 1
ATOM 740 C C . LYS A 1 94 ? -14.891 -5.805 -12.875 1 96.69 94 LYS A C 1
ATOM 742 O O . LYS A 1 94 ? -15.539 -5.332 -11.938 1 96.69 94 LYS A O 1
ATOM 747 N N . PHE A 1 95 ? -13.734 -6.344 -12.75 1 96.81 95 PHE A N 1
ATOM 748 C CA . PHE A 1 95 ? -12.898 -6.199 -11.57 1 96.81 95 PHE A CA 1
ATOM 749 C C . PHE A 1 95 ? -11.711 -5.293 -11.852 1 96.81 95 PHE A C 1
ATOM 751 O O . PHE A 1 95 ? -10.953 -5.535 -12.797 1 96.81 95 PHE A O 1
ATOM 758 N N . ALA A 1 96 ? -11.547 -4.184 -11.133 1 97 96 ALA A N 1
ATOM 759 C CA . ALA A 1 96 ? -10.438 -3.24 -11.25 1 97 96 ALA A CA 1
ATOM 760 C C . ALA A 1 96 ? -9.969 -2.77 -9.875 1 97 96 ALA A C 1
ATOM 762 O O . ALA A 1 96 ? -10.781 -2.363 -9.039 1 97 96 ALA A O 1
ATOM 763 N N . THR A 1 97 ? -8.727 -2.883 -9.68 1 97.25 97 THR A N 1
ATOM 764 C CA . THR A 1 97 ? -8.18 -2.457 -8.398 1 97.25 97 THR A CA 1
ATOM 765 C C . THR A 1 97 ? -6.707 -2.072 -8.539 1 97.25 97 THR A C 1
ATOM 767 O O . THR A 1 97 ? -6.152 -2.109 -9.641 1 97.25 97 THR A O 1
ATOM 770 N N . GLU A 1 98 ? -6.176 -1.587 -7.473 1 97.31 98 GLU A N 1
ATOM 771 C CA . GLU A 1 98 ? -4.742 -1.337 -7.32 1 97.31 98 GLU A CA 1
ATOM 772 C C . GLU A 1 98 ? -4.141 -2.219 -6.23 1 97.31 98 GLU A C 1
ATOM 774 O O . GLU A 1 98 ? -4.832 -2.598 -5.281 1 97.31 98 GLU A O 1
ATOM 779 N N . VAL A 1 99 ? -2.857 -2.514 -6.48 1 97.44 99 VAL A N 1
ATOM 780 C CA . VAL A 1 99 ? -2.207 -3.346 -5.473 1 97.44 99 VAL A CA 1
ATOM 781 C C . VAL A 1 99 ? -0.771 -2.871 -5.262 1 97.44 99 VAL A C 1
ATOM 783 O O . VAL A 1 99 ? -0.164 -2.287 -6.164 1 97.44 99 VAL A O 1
ATOM 786 N N . MET A 1 100 ? -0.31 -3 -4.07 1 97.25 100 MET A N 1
ATOM 787 C CA . MET A 1 100 ? 1.11 -2.928 -3.74 1 97.25 100 MET A CA 1
ATOM 788 C C . MET A 1 100 ? 1.646 -4.297 -3.33 1 97.25 100 MET A C 1
ATOM 790 O O . MET A 1 100 ? 1.122 -4.918 -2.406 1 97.25 100 MET A O 1
ATOM 794 N N . LEU A 1 101 ? 2.643 -4.773 -4.016 1 98.31 101 LEU A N 1
ATOM 795 C CA . LEU A 1 101 ? 3.35 -5.992 -3.645 1 98.31 101 LEU A CA 1
ATOM 796 C C . LEU A 1 101 ? 4.691 -5.668 -2.996 1 98.31 101 LEU A C 1
ATOM 798 O O . LEU A 1 101 ? 5.461 -4.863 -3.527 1 98.31 101 LEU A O 1
ATOM 802 N N . ILE A 1 102 ? 4.945 -6.23 -1.878 1 98.44 102 ILE A N 1
ATOM 803 C CA . ILE A 1 102 ? 6.227 -6.094 -1.194 1 98.44 102 ILE A CA 1
ATOM 804 C C . ILE A 1 102 ? 6.941 -7.441 -1.159 1 98.44 102 ILE A C 1
ATOM 806 O O . ILE A 1 102 ? 6.383 -8.438 -0.691 1 98.44 102 ILE A O 1
ATOM 810 N N . PHE A 1 103 ? 8.172 -7.445 -1.648 1 98.81 103 PHE A N 1
ATOM 811 C CA . PHE A 1 103 ? 8.992 -8.648 -1.691 1 98.81 103 PHE A CA 1
ATOM 812 C C . PHE A 1 103 ? 10.227 -8.5 -0.812 1 98.81 103 PHE A C 1
ATOM 814 O O . PHE A 1 103 ? 10.977 -7.531 -0.953 1 98.81 103 PHE A O 1
ATOM 821 N N . TYR A 1 104 ? 10.391 -9.438 0.076 1 98.69 104 TYR A N 1
ATOM 822 C CA . TYR A 1 104 ? 11.609 -9.547 0.875 1 98.69 104 TYR A CA 1
ATOM 823 C C . TYR A 1 104 ? 12.477 -10.695 0.395 1 98.69 104 TYR A C 1
ATOM 825 O O . TYR A 1 104 ? 12.008 -11.836 0.281 1 98.69 104 TYR A O 1
ATOM 833 N N . PHE A 1 105 ? 13.734 -10.406 0.124 1 98.56 105 PHE A N 1
ATOM 834 C CA . PHE A 1 105 ? 14.656 -11.406 -0.404 1 98.56 105 PHE A CA 1
ATOM 835 C C . PHE A 1 105 ? 15.625 -11.875 0.673 1 98.56 105 PHE A C 1
ATOM 837 O O . PHE A 1 105 ? 16.078 -11.078 1.5 1 98.56 105 PHE A O 1
ATOM 844 N N . ASP A 1 106 ? 15.938 -13.141 0.652 1 97.5 106 ASP A N 1
ATOM 845 C CA . ASP A 1 106 ? 16.984 -13.641 1.549 1 97.5 106 ASP A CA 1
ATOM 846 C C . ASP A 1 106 ? 18.359 -13.484 0.924 1 97.5 106 ASP A C 1
ATOM 848 O O . ASP A 1 106 ? 18.5 -12.938 -0.169 1 97.5 106 ASP A O 1
ATOM 852 N N . THR A 1 107 ? 19.375 -13.93 1.585 1 95.06 107 THR A N 1
ATOM 853 C CA . THR A 1 107 ? 20.766 -13.703 1.183 1 95.06 107 THR A CA 1
ATOM 854 C C . THR A 1 107 ? 21.094 -14.469 -0.092 1 95.06 107 THR A C 1
ATOM 856 O O . THR A 1 107 ? 22.094 -14.195 -0.752 1 95.06 107 THR A O 1
ATOM 859 N N . THR A 1 108 ? 20.281 -15.484 -0.426 1 95.38 108 THR A N 1
ATOM 860 C CA . THR A 1 108 ? 20.516 -16.266 -1.63 1 95.38 108 THR A CA 1
ATOM 861 C C . THR A 1 108 ? 19.75 -15.688 -2.816 1 95.38 108 THR A C 1
ATOM 863 O O . THR A 1 108 ? 19.859 -16.188 -3.936 1 95.38 108 THR A O 1
ATOM 866 N N . GLY A 1 109 ? 18.969 -14.625 -2.58 1 96.44 109 GLY A N 1
ATOM 867 C CA . GLY A 1 109 ? 18.234 -13.969 -3.652 1 96.44 109 GLY A CA 1
ATOM 868 C C . GLY A 1 109 ? 16.844 -14.523 -3.852 1 96.44 109 GLY A C 1
ATOM 869 O O . GLY A 1 109 ? 16.156 -14.18 -4.82 1 96.44 109 GLY A O 1
ATOM 870 N N . LYS A 1 110 ? 16.375 -15.352 -2.93 1 98.06 110 LYS A N 1
ATOM 871 C CA . LYS A 1 110 ? 15.023 -15.891 -2.98 1 98.06 110 LYS A CA 1
ATOM 872 C C . LYS A 1 110 ? 14.07 -15.055 -2.133 1 98.06 110 LYS A C 1
ATOM 874 O O . LYS A 1 110 ? 14.484 -14.43 -1.154 1 98.06 110 LYS A O 1
ATOM 879 N N . ILE A 1 111 ? 12.812 -15.039 -2.52 1 98.69 111 ILE A N 1
ATOM 880 C CA . ILE A 1 111 ? 11.797 -14.312 -1.773 1 98.69 111 ILE A CA 1
ATOM 881 C C . ILE A 1 111 ? 11.336 -15.148 -0.58 1 98.69 111 ILE A C 1
ATOM 883 O O . ILE A 1 111 ? 10.797 -16.25 -0.751 1 98.69 111 ILE A O 1
ATOM 887 N N . TYR A 1 112 ? 11.508 -14.609 0.618 1 98.75 112 TYR A N 1
ATOM 888 C CA . TYR A 1 112 ? 11.062 -15.367 1.783 1 98.75 112 TYR A CA 1
ATOM 889 C C . TYR A 1 112 ? 9.781 -14.789 2.354 1 98.75 112 TYR A C 1
ATOM 891 O O . TYR A 1 112 ? 9.109 -15.43 3.164 1 98.75 112 TYR A O 1
ATOM 899 N N . LYS A 1 113 ? 9.461 -13.641 1.968 1 98.75 113 LYS A N 1
ATOM 900 C CA . LYS A 1 113 ? 8.219 -13 2.398 1 98.75 113 LYS A CA 1
ATOM 901 C C . LYS A 1 113 ? 7.633 -12.141 1.286 1 98.75 113 LYS A C 1
ATOM 903 O O . LYS A 1 113 ? 8.352 -11.375 0.64 1 98.75 113 LYS A O 1
ATOM 908 N N . TRP A 1 114 ? 6.371 -12.258 0.973 1 98.81 114 TRP A N 1
ATOM 909 C CA . TRP A 1 114 ? 5.582 -11.531 -0.016 1 98.81 114 TRP A CA 1
ATOM 910 C C . TRP A 1 114 ? 4.312 -10.961 0.611 1 98.81 114 TRP A C 1
ATOM 912 O O . TRP A 1 114 ? 3.445 -11.711 1.064 1 98.81 114 TRP A O 1
ATOM 922 N N . ILE A 1 115 ? 4.254 -9.695 0.669 1 98.25 115 ILE A N 1
ATOM 923 C CA . ILE A 1 115 ? 3.057 -9.008 1.144 1 98.25 115 ILE A CA 1
ATOM 924 C C . ILE A 1 115 ? 2.291 -8.43 -0.044 1 98.25 115 ILE A C 1
ATOM 926 O O . ILE A 1 115 ? 2.889 -7.844 -0.951 1 98.25 115 ILE A O 1
ATOM 930 N N . GLU A 1 116 ? 1.04 -8.648 -0.092 1 97.75 116 GLU A N 1
ATOM 931 C CA . GLU A 1 116 ? 0.152 -8.023 -1.069 1 97.75 116 GLU A CA 1
ATOM 932 C C . GLU A 1 116 ? -0.878 -7.129 -0.387 1 97.75 116 GLU A C 1
ATOM 934 O O . GLU A 1 116 ? -1.731 -7.613 0.36 1 97.75 116 GLU A O 1
ATOM 939 N N . TRP A 1 117 ? -0.758 -5.93 -0.62 1 97.38 117 TRP A N 1
ATOM 940 C CA . TRP A 1 117 ? -1.723 -4.949 -0.136 1 97.38 117 TRP A CA 1
ATOM 941 C C . TRP A 1 117 ? -2.723 -4.586 -1.229 1 97.38 117 TRP A C 1
ATOM 943 O O . TRP A 1 117 ? -2.35 -4.004 -2.252 1 97.38 117 TRP A O 1
ATOM 953 N N . ILE A 1 118 ? -3.936 -4.875 -1.002 1 97.31 118 ILE A N 1
ATOM 954 C CA . ILE A 1 118 ? -4.938 -4.594 -2.023 1 97.31 118 ILE A CA 1
ATOM 955 C C . ILE A 1 118 ? -5.855 -3.471 -1.548 1 97.31 118 ILE A C 1
ATOM 957 O O . ILE A 1 118 ? -5.797 -3.062 -0.385 1 97.31 118 ILE A O 1
ATOM 961 N N . ASP A 1 119 ? -6.648 -2.895 -2.459 1 97.88 119 ASP A N 1
ATOM 962 C CA . ASP A 1 119 ? -7.777 -2.033 -2.119 1 97.88 119 ASP A CA 1
ATOM 963 C C . ASP A 1 119 ? -8.875 -2.82 -1.398 1 97.88 119 ASP A C 1
ATOM 965 O O . ASP A 1 119 ? -9.664 -3.516 -2.035 1 97.88 119 ASP A O 1
ATOM 969 N N . SER A 1 120 ? -8.891 -2.688 -0.087 1 97.25 120 SER A N 1
ATOM 970 C CA . SER A 1 120 ? -9.742 -3.535 0.742 1 97.25 120 SER A CA 1
ATOM 971 C C . SER A 1 120 ? -11.219 -3.293 0.447 1 97.25 120 SER A C 1
ATOM 973 O O . SER A 1 120 ? -12.031 -4.215 0.535 1 97.25 120 SER A O 1
ATOM 975 N N . ALA A 1 121 ? -11.609 -2.086 0.142 1 96.31 121 ALA A N 1
ATOM 976 C CA . ALA A 1 121 ? -13 -1.807 -0.194 1 96.31 121 ALA A CA 1
ATOM 977 C C . ALA A 1 121 ? -13.43 -2.568 -1.446 1 96.31 121 ALA A C 1
ATOM 979 O O . ALA A 1 121 ? -14.492 -3.188 -1.47 1 96.31 121 ALA A O 1
ATOM 980 N N . VAL A 1 122 ? -12.578 -2.539 -2.432 1 96.56 122 VAL A N 1
ATOM 981 C CA . VAL A 1 122 ? -12.859 -3.242 -3.68 1 96.56 122 VAL A CA 1
ATOM 982 C C . VAL A 1 122 ? -12.875 -4.75 -3.434 1 96.56 122 VAL A C 1
ATOM 984 O O . VAL A 1 122 ? -13.734 -5.461 -3.953 1 96.56 122 VAL A O 1
ATOM 987 N N . GLY A 1 123 ? -11.844 -5.223 -2.656 1 95.44 123 GLY A N 1
ATOM 988 C CA . GLY A 1 123 ? -11.797 -6.641 -2.33 1 95.44 123 GLY A CA 1
ATOM 989 C C . GLY A 1 123 ? -13.047 -7.137 -1.63 1 95.44 123 GLY A C 1
ATOM 990 O O . GLY A 1 123 ? -13.609 -8.164 -2.01 1 95.44 123 GLY A O 1
ATOM 991 N N . LYS A 1 124 ? -13.508 -6.43 -0.661 1 95.06 124 LYS A N 1
ATOM 992 C CA . LYS A 1 124 ? -14.688 -6.824 0.1 1 95.06 124 LYS A CA 1
ATOM 993 C C . LYS A 1 124 ? -15.945 -6.77 -0.766 1 95.06 124 LYS A C 1
ATOM 995 O O . LYS A 1 124 ? -16.797 -7.652 -0.686 1 95.06 124 LYS A O 1
ATOM 1000 N N . GLU A 1 125 ? -16.047 -5.746 -1.534 1 94.88 125 GLU A N 1
ATOM 1001 C CA . GLU A 1 125 ? -17.188 -5.648 -2.447 1 94.88 125 GLU A CA 1
ATOM 1002 C C . GLU A 1 125 ? -17.219 -6.828 -3.416 1 94.88 125 GLU A C 1
ATOM 1004 O O . GLU A 1 125 ? -18.281 -7.391 -3.68 1 94.88 125 GLU A O 1
ATOM 1009 N N . PHE A 1 126 ? -16.125 -7.184 -3.982 1 95.69 126 PHE A N 1
ATOM 1010 C CA . PHE A 1 126 ? -16.016 -8.297 -4.918 1 95.69 126 PHE A CA 1
ATOM 1011 C C . PHE A 1 126 ? -16.438 -9.602 -4.254 1 95.69 126 PHE A C 1
ATOM 1013 O O . PHE A 1 126 ? -17.188 -10.391 -4.836 1 95.69 126 PHE A O 1
ATOM 1020 N N . GLU A 1 127 ? -15.93 -9.812 -3.08 1 93 127 GLU A N 1
ATOM 1021 C CA . GLU A 1 127 ? -16.281 -11.016 -2.34 1 93 127 GLU A CA 1
ATOM 1022 C C . GLU A 1 127 ? -17.797 -11.094 -2.1 1 93 127 GLU A C 1
ATOM 1024 O O . GLU A 1 127 ? -18.391 -12.164 -2.199 1 93 127 GLU A O 1
ATOM 1029 N N . GLN A 1 128 ? -18.375 -9.984 -1.755 1 94.5 128 GLN A N 1
ATOM 1030 C CA . GLN A 1 128 ? -19.812 -9.93 -1.537 1 94.5 128 GLN A CA 1
ATOM 1031 C C . GLN A 1 128 ? -20.578 -10.273 -2.814 1 94.5 128 GLN A C 1
ATOM 1033 O O . GLN A 1 128 ? -21.562 -11.008 -2.775 1 94.5 128 GLN A O 1
ATOM 1038 N N . LYS A 1 129 ? -20.125 -9.805 -3.922 1 94.38 129 LYS A N 1
ATOM 1039 C CA . LYS A 1 129 ? -20.75 -10.102 -5.207 1 94.38 129 LYS A CA 1
ATOM 1040 C C . LYS A 1 129 ? -20.656 -11.594 -5.531 1 94.38 129 LYS A C 1
ATOM 1042 O O . LYS A 1 129 ? -21.594 -12.18 -6.074 1 94.38 129 LYS A O 1
ATOM 1047 N N . LEU A 1 130 ? -19.531 -12.141 -5.219 1 91.06 130 LEU A N 1
ATOM 1048 C CA . LEU A 1 130 ? -19.312 -13.562 -5.48 1 91.06 130 LEU A CA 1
ATOM 1049 C C . LEU A 1 130 ? -20.281 -14.406 -4.652 1 91.06 130 LEU A C 1
ATOM 1051 O O . LEU A 1 130 ? -20.766 -15.438 -5.121 1 91.06 130 LEU A O 1
ATOM 1055 N N . GLN A 1 131 ? -20.547 -14.008 -3.406 1 89.56 131 GLN A N 1
ATOM 1056 C CA . GLN A 1 131 ? -21.406 -14.758 -2.5 1 89.56 131 GLN A CA 1
ATOM 1057 C C . GLN A 1 131 ? -22.875 -14.555 -2.85 1 89.56 131 GLN A C 1
ATOM 1059 O O . GLN A 1 131 ? -23.719 -15.398 -2.525 1 89.56 131 GLN A O 1
ATOM 1064 N N . GLY A 1 132 ? -23.219 -13.359 -3.213 1 81.81 132 GLY A N 1
ATOM 1065 C CA . GLY A 1 132 ? -24.609 -13.047 -3.518 1 81.81 132 GLY A CA 1
ATOM 1066 C C . GLY A 1 132 ? -25.109 -13.727 -4.777 1 81.81 132 GLY A C 1
ATOM 1067 O O . GLY A 1 132 ? -26.25 -13.5 -5.195 1 81.81 132 GLY A O 1
ATOM 1068 N N . GLN A 1 133 ? -24.422 -14.531 -5.406 1 66.44 133 GLN A N 1
ATOM 1069 C CA . GLN A 1 133 ? -24.828 -15.328 -6.555 1 66.44 133 GLN A CA 1
ATOM 1070 C C . GLN A 1 133 ? -25.219 -16.75 -6.137 1 66.44 133 GLN A C 1
ATOM 1072 O O . GLN A 1 133 ? -24.703 -17.266 -5.141 1 66.44 133 GLN A O 1
ATOM 1077 N N . MET B 1 1 ? 22.547 18.875 4.051 1 69.88 1 MET B N 1
ATOM 1078 C CA . MET B 1 1 ? 21.125 18.594 3.883 1 69.88 1 MET B CA 1
ATOM 1079 C C . MET B 1 1 ? 20.734 17.297 4.602 1 69.88 1 MET B C 1
ATOM 1081 O O . MET B 1 1 ? 21.547 16.359 4.688 1 69.88 1 MET B O 1
ATOM 1085 N N . ALA B 1 2 ? 19.609 17.422 5.316 1 76.06 2 ALA B N 1
ATOM 1086 C CA . ALA B 1 2 ? 19.156 16.234 6.043 1 76.06 2 ALA B CA 1
ATOM 1087 C C . ALA B 1 2 ? 18.984 15.047 5.098 1 76.06 2 ALA B C 1
ATOM 1089 O O . ALA B 1 2 ? 18.625 15.227 3.93 1 76.06 2 ALA B O 1
ATOM 1090 N N . SER B 1 3 ? 19.312 13.898 5.523 1 92.38 3 SER B N 1
ATOM 1091 C CA . SER B 1 3 ? 19.031 12.703 4.738 1 92.38 3 SER B CA 1
ATOM 1092 C C . SER B 1 3 ? 17.531 12.516 4.527 1 92.38 3 SER B C 1
ATOM 1094 O O . SER B 1 3 ? 16.719 13.109 5.238 1 92.38 3 SER B O 1
ATOM 1096 N N . ARG B 1 4 ? 17.156 11.812 3.488 1 95.88 4 ARG B N 1
ATOM 1097 C CA . ARG B 1 4 ? 15.758 11.484 3.244 1 95.88 4 ARG B CA 1
ATOM 1098 C C . ARG B 1 4 ? 15.148 10.766 4.445 1 95.88 4 ARG B C 1
ATOM 1100 O O . ARG B 1 4 ? 14 11.031 4.816 1 95.88 4 ARG B O 1
ATOM 1107 N N . LYS B 1 5 ? 15.953 9.945 5.09 1 94.81 5 LYS B N 1
ATOM 1108 C CA . LYS B 1 5 ? 15.484 9.219 6.266 1 94.81 5 LYS B CA 1
ATOM 1109 C C . LYS B 1 5 ? 15.156 10.172 7.41 1 94.81 5 LYS B C 1
ATOM 1111 O O . LYS B 1 5 ? 14.141 10.016 8.086 1 94.81 5 LYS B O 1
ATOM 1116 N N . ALA B 1 6 ? 16.031 11.07 7.629 1 96.44 6 ALA B N 1
ATOM 1117 C CA . ALA B 1 6 ? 15.805 12.062 8.68 1 96.44 6 ALA B CA 1
ATOM 1118 C C . ALA B 1 6 ? 14.562 12.891 8.383 1 96.44 6 ALA B C 1
ATOM 1120 O O . ALA B 1 6 ? 13.789 13.211 9.297 1 96.44 6 ALA B O 1
ATOM 1121 N N . THR B 1 7 ? 14.375 13.266 7.117 1 97.44 7 THR B N 1
ATOM 1122 C CA . THR B 1 7 ? 13.195 14.016 6.699 1 97.44 7 THR B CA 1
ATOM 1123 C C . THR B 1 7 ? 11.922 13.227 6.977 1 97.44 7 THR B C 1
ATOM 1125 O O . THR B 1 7 ? 10.977 13.758 7.566 1 97.44 7 THR B O 1
ATOM 1128 N N . VAL B 1 8 ? 11.852 11.984 6.621 1 97.25 8 VAL B N 1
ATOM 1129 C CA . VAL B 1 8 ? 10.68 11.133 6.801 1 97.25 8 VAL B CA 1
ATOM 1130 C C . VAL B 1 8 ? 10.422 10.922 8.289 1 97.25 8 VAL B C 1
ATOM 1132 O O . VAL B 1 8 ? 9.273 10.922 8.734 1 97.25 8 VAL B O 1
ATOM 1135 N N . GLN B 1 9 ? 11.508 10.773 9.031 1 96.88 9 GLN B N 1
ATOM 1136 C CA . GLN B 1 9 ? 11.336 10.641 10.477 1 96.88 9 GLN B CA 1
ATOM 1137 C C . GLN B 1 9 ? 10.711 11.898 11.07 1 96.88 9 GLN B C 1
ATOM 1139 O O . GLN B 1 9 ? 9.883 11.812 11.977 1 96.88 9 GLN B O 1
ATOM 1144 N N . SER B 1 10 ? 11.141 13.008 10.609 1 97.5 10 SER B N 1
ATOM 1145 C CA . SER B 1 10 ? 10.555 14.258 11.07 1 97.5 10 SER B CA 1
ATOM 1146 C C . SER B 1 10 ? 9.07 14.328 10.75 1 97.5 10 SER B C 1
ATOM 1148 O O . SER B 1 10 ? 8.281 14.883 11.523 1 97.5 10 SER B O 1
ATOM 1150 N N . ILE B 1 11 ? 8.625 13.82 9.609 1 97.75 11 ILE B N 1
ATOM 1151 C CA . ILE B 1 11 ? 7.219 13.773 9.234 1 97.75 11 ILE B CA 1
ATOM 1152 C C . ILE B 1 11 ? 6.461 12.859 10.195 1 97.75 11 ILE B C 1
ATOM 1154 O O . ILE B 1 11 ? 5.371 13.211 10.664 1 97.75 11 ILE B O 1
ATOM 1158 N N . VAL B 1 12 ? 7.031 11.711 10.539 1 97.56 12 VAL B N 1
ATOM 1159 C CA . VAL B 1 12 ? 6.422 10.805 11.5 1 97.56 12 VAL B CA 1
ATOM 1160 C C . VAL B 1 12 ? 6.207 11.523 12.828 1 97.56 12 VAL B C 1
ATOM 1162 O O . VAL B 1 12 ? 5.121 11.461 13.414 1 97.56 12 VAL B O 1
ATOM 1165 N N . GLU B 1 13 ? 7.266 12.172 13.281 1 97.81 13 GLU B N 1
ATOM 1166 C CA . GLU B 1 13 ? 7.172 12.93 14.523 1 97.81 13 GLU B CA 1
ATOM 1167 C C . GLU B 1 13 ? 6.094 14.008 14.43 1 97.81 13 GLU B C 1
ATOM 1169 O O . GLU B 1 13 ? 5.352 14.234 15.391 1 97.81 13 GLU B O 1
ATOM 1174 N N . SER B 1 14 ? 6.059 14.648 13.312 1 97.38 14 SER B N 1
ATOM 1175 C CA . SER B 1 14 ? 5.102 15.727 13.133 1 97.38 14 SER B CA 1
ATOM 1176 C C . SER B 1 14 ? 3.666 15.219 13.195 1 97.38 14 SER B C 1
ATOM 1178 O O . SER B 1 14 ? 2.773 15.906 13.688 1 97.38 14 SER B O 1
ATOM 1180 N N . PHE B 1 15 ? 3.373 14.039 12.625 1 96.25 15 PHE B N 1
ATOM 1181 C CA . PHE B 1 15 ? 2.066 13.414 12.781 1 96.25 15 PHE B CA 1
ATOM 1182 C C . PHE B 1 15 ? 1.718 13.25 14.258 1 96.25 15 PHE B C 1
ATOM 1184 O O . PHE B 1 15 ? 0.632 13.641 14.688 1 96.25 15 PHE B O 1
ATOM 1191 N N . ASN B 1 16 ? 2.637 12.734 14.969 1 97 16 ASN B N 1
ATOM 1192 C CA . ASN B 1 16 ? 2.393 12.43 16.375 1 97 16 ASN B CA 1
ATOM 1193 C C . ASN B 1 16 ? 2.258 13.703 17.203 1 97 16 ASN B C 1
ATOM 1195 O O . ASN B 1 16 ? 1.529 13.727 18.203 1 97 16 ASN B O 1
ATOM 1199 N N . GLU B 1 17 ? 2.859 14.758 16.781 1 96.19 17 GLU B N 1
ATOM 1200 C CA . GLU B 1 17 ? 2.779 16.062 17.453 1 96.19 17 GLU B CA 1
ATOM 1201 C C . GLU B 1 17 ? 1.576 16.859 16.953 1 96.19 17 GLU B C 1
ATOM 1203 O O . GLU B 1 17 ? 1.238 17.891 17.516 1 96.19 17 GLU B O 1
ATOM 1208 N N . ARG B 1 18 ? 1.03 16.453 15.922 1 95.06 18 ARG B N 1
ATOM 1209 C CA . ARG B 1 18 ? -0.053 17.172 15.258 1 95.06 18 ARG B CA 1
ATOM 1210 C C . ARG B 1 18 ? 0.4 18.562 14.82 1 95.06 18 ARG B C 1
ATOM 1212 O O . ARG B 1 18 ? -0.302 19.547 15.039 1 95.06 18 ARG B O 1
ATOM 1219 N N . ASP B 1 19 ? 1.573 18.625 14.266 1 96.44 19 ASP B N 1
ATOM 1220 C CA . ASP B 1 19 ? 2.209 19.859 13.844 1 96.44 19 ASP B CA 1
ATOM 1221 C C . ASP B 1 19 ? 2.266 19.953 12.32 1 96.44 19 ASP B C 1
ATOM 1223 O O . ASP B 1 19 ? 3.223 19.5 11.703 1 96.44 19 ASP B O 1
ATOM 1227 N N . ILE B 1 20 ? 1.312 20.719 11.789 1 97.12 20 ILE B N 1
ATOM 1228 C CA . ILE B 1 20 ? 1.158 20.766 10.344 1 97.12 20 ILE B CA 1
ATOM 1229 C C . ILE B 1 20 ? 2.299 21.562 9.727 1 97.12 20 ILE B C 1
ATOM 1231 O O . ILE B 1 20 ? 2.73 21.281 8.602 1 97.12 20 ILE B 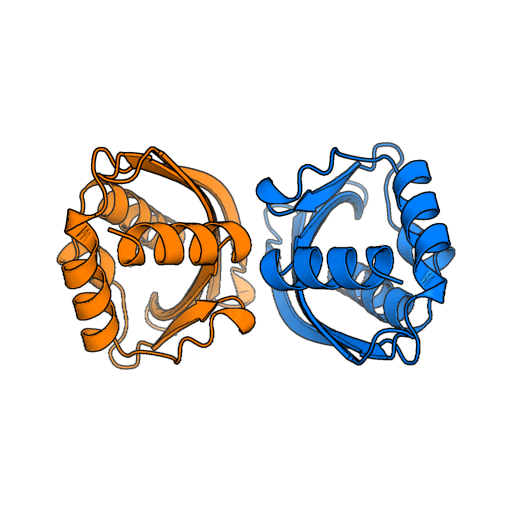O 1
ATOM 1235 N N . ASP B 1 21 ? 2.791 22.531 10.391 1 97.75 21 ASP B N 1
ATOM 1236 C CA . ASP B 1 21 ? 3.926 23.297 9.875 1 97.75 21 ASP B CA 1
ATOM 1237 C C . ASP B 1 21 ? 5.164 22.406 9.742 1 97.75 21 ASP B C 1
ATOM 1239 O O . ASP B 1 21 ? 5.828 22.406 8.703 1 97.75 21 ASP B O 1
ATOM 1243 N N . LYS B 1 22 ? 5.43 21.703 10.766 1 97.62 22 LYS B N 1
ATOM 1244 C CA . LYS B 1 22 ? 6.547 20.75 10.734 1 97.62 22 LYS B CA 1
ATOM 1245 C C . LYS B 1 22 ? 6.336 19.688 9.672 1 97.62 22 LYS B C 1
ATOM 1247 O O . LYS B 1 22 ? 7.281 19.297 8.984 1 97.62 22 LYS B O 1
ATOM 1252 N N . MET B 1 23 ? 5.125 19.234 9.5 1 97.69 23 MET B N 1
ATOM 1253 C CA . MET B 1 23 ? 4.781 18.156 8.57 1 97.69 23 MET B CA 1
ATOM 1254 C C . MET B 1 23 ? 5.047 18.578 7.129 1 97.69 23 MET B C 1
ATOM 1256 O O . MET B 1 23 ? 5.508 17.781 6.316 1 97.69 23 MET B O 1
ATOM 1260 N N . THR B 1 24 ? 4.785 19.891 6.828 1 98.25 24 THR B N 1
ATOM 1261 C CA . THR B 1 24 ? 4.832 20.328 5.438 1 98.25 24 THR B CA 1
ATOM 1262 C C . THR B 1 24 ? 6.109 21.125 5.16 1 98.25 24 THR B C 1
ATOM 1264 O O . THR B 1 24 ? 6.344 21.562 4.031 1 98.25 24 THR B O 1
ATOM 1267 N N . ALA B 1 25 ? 6.949 21.219 6.141 1 97.75 25 ALA B N 1
ATOM 1268 C CA . ALA B 1 25 ? 8.195 21.969 6.008 1 97.75 25 ALA B CA 1
ATOM 1269 C C . ALA B 1 25 ? 9.07 21.391 4.895 1 97.75 25 ALA B C 1
ATOM 1271 O O . ALA B 1 25 ? 9.695 22.141 4.141 1 97.75 25 ALA B O 1
ATOM 1272 N N . PRO B 1 26 ? 9.094 20.156 4.699 1 98.25 26 PRO B N 1
ATOM 1273 C CA . PRO B 1 26 ? 10.055 19.594 3.744 1 98.25 26 PRO B CA 1
ATOM 1274 C C . PRO B 1 26 ? 9.492 19.5 2.328 1 98.25 26 PRO B C 1
ATOM 1276 O O . PRO B 1 26 ? 10.148 18.938 1.438 1 98.25 26 PRO B O 1
ATOM 1279 N N . VAL B 1 27 ? 8.32 20.031 1.991 1 98.38 27 VAL B N 1
ATOM 1280 C CA . VAL B 1 27 ? 7.742 19.797 0.671 1 98.38 27 VAL B CA 1
ATOM 1281 C C . VAL B 1 27 ? 8.203 20.891 -0.292 1 98.38 27 VAL B C 1
ATOM 1283 O O . VAL B 1 27 ? 8.586 21.984 0.135 1 98.38 27 VAL B O 1
ATOM 1286 N N . SER B 1 28 ? 8.242 20.578 -1.543 1 98.19 28 SER B N 1
ATOM 1287 C CA . SER B 1 28 ? 8.648 21.516 -2.582 1 98.19 28 SER B CA 1
ATOM 1288 C C . SER B 1 28 ? 7.508 22.453 -2.963 1 98.19 28 SER B C 1
ATOM 1290 O O . SER B 1 28 ? 6.371 22.266 -2.525 1 98.19 28 SER B O 1
ATOM 1292 N N . LYS B 1 29 ? 7.758 23.438 -3.84 1 96.44 29 LYS B N 1
ATOM 1293 C CA . LYS B 1 29 ? 6.758 24.406 -4.305 1 96.44 29 LYS B CA 1
ATOM 1294 C C . LYS B 1 29 ? 5.727 23.734 -5.203 1 96.44 29 LYS B C 1
ATOM 1296 O O . LYS B 1 29 ? 4.578 24.172 -5.277 1 96.44 29 LYS B O 1
ATOM 1301 N N . ASN B 1 30 ? 6.09 22.625 -5.812 1 96.69 30 ASN B N 1
ATOM 1302 C CA . ASN B 1 30 ? 5.199 21.922 -6.727 1 96.69 30 ASN B CA 1
ATOM 1303 C C . ASN B 1 30 ? 4.629 20.656 -6.086 1 96.69 30 ASN B C 1
ATOM 1305 O O . ASN B 1 30 ? 4.258 19.719 -6.785 1 96.69 30 ASN B O 1
ATOM 1309 N N . PHE B 1 31 ? 4.605 20.703 -4.871 1 98.56 31 PHE B N 1
ATOM 1310 C CA . PHE B 1 31 ? 4.164 19.562 -4.074 1 98.56 31 PHE B CA 1
ATOM 1311 C C . PHE B 1 31 ? 2.756 19.141 -4.473 1 98.56 31 PHE B C 1
ATOM 1313 O O . PHE B 1 31 ? 1.882 19.984 -4.68 1 98.56 31 PHE B O 1
ATOM 1320 N N . VAL B 1 32 ? 2.539 17.781 -4.617 1 98.75 32 VAL B N 1
ATOM 1321 C CA . VAL B 1 32 ? 1.231 17.172 -4.82 1 98.75 32 VAL B CA 1
ATOM 1322 C C . VAL B 1 32 ? 1.025 16.047 -3.811 1 98.75 32 VAL B C 1
ATOM 1324 O O . VAL B 1 32 ? 1.921 15.227 -3.596 1 98.75 32 VAL B O 1
ATOM 1327 N N . TYR B 1 33 ? -0.137 16.047 -3.172 1 98.69 33 TYR B N 1
ATOM 1328 C CA . TYR B 1 33 ? -0.587 14.992 -2.27 1 98.69 33 TYR B CA 1
ATOM 1329 C C . TYR B 1 33 ? -1.741 14.203 -2.883 1 98.69 33 TYR B C 1
ATOM 1331 O O . TYR B 1 33 ? -2.637 14.789 -3.502 1 98.69 33 TYR B O 1
ATOM 1339 N N . GLN B 1 34 ? -1.643 12.938 -2.719 1 97.81 34 GLN B N 1
ATOM 1340 C CA . GLN B 1 34 ? -2.734 12.094 -3.201 1 97.81 34 GLN B CA 1
ATOM 1341 C C . GLN B 1 34 ? -3.078 11 -2.191 1 97.81 34 GLN B C 1
ATOM 1343 O O . GLN B 1 34 ? -2.195 10.266 -1.74 1 97.81 34 GLN B O 1
ATOM 1348 N N . LEU B 1 35 ? -4.344 10.953 -1.854 1 97 35 LEU B N 1
ATOM 1349 C CA . LEU B 1 35 ? -4.867 9.875 -1.017 1 97 35 LEU B CA 1
ATOM 1350 C C . LEU B 1 35 ? -5.367 8.711 -1.87 1 97 35 LEU B C 1
ATOM 1352 O O . LEU B 1 35 ? -6.223 8.898 -2.736 1 97 35 LEU B O 1
ATOM 1356 N N . LEU B 1 36 ? -4.809 7.645 -1.599 1 96.44 36 LEU B N 1
ATOM 1357 C CA . LEU B 1 36 ? -5.156 6.43 -2.326 1 96.44 36 LEU B CA 1
ATOM 1358 C C . LEU B 1 36 ? -5.672 5.352 -1.376 1 96.44 36 LEU B C 1
ATOM 1360 O O . LEU B 1 36 ? -5.535 5.48 -0.157 1 96.44 36 LEU B O 1
ATOM 1364 N N . PRO B 1 37 ? -6.332 4.23 -1.917 1 96.5 37 PRO B N 1
ATOM 1365 C CA . PRO B 1 37 ? -6.461 3.832 -3.32 1 96.5 37 PRO B CA 1
ATOM 1366 C C . PRO B 1 37 ? -7.516 4.641 -4.07 1 96.5 37 PRO B C 1
ATOM 1368 O O . PRO B 1 37 ? -8.195 5.477 -3.469 1 96.5 37 PRO B O 1
ATOM 1371 N N . LYS B 1 38 ? -7.684 4.383 -5.398 1 92.75 38 LYS B N 1
ATOM 1372 C CA . LYS B 1 38 ? -8.508 5.188 -6.293 1 92.75 38 LYS B CA 1
ATOM 1373 C C . LYS B 1 38 ? -9.992 5.039 -5.957 1 92.75 38 LYS B C 1
ATOM 1375 O O . LYS B 1 38 ? -10.805 5.902 -6.301 1 92.75 38 LYS B O 1
ATOM 1380 N N . SER B 1 39 ? -10.297 3.971 -5.266 1 93 39 SER B N 1
ATOM 1381 C CA . SER B 1 39 ? -11.695 3.746 -4.918 1 93 39 SER B CA 1
ATOM 1382 C C . SER B 1 39 ? -12.195 4.805 -3.938 1 93 39 SER B C 1
ATOM 1384 O O . SER B 1 39 ? -13.406 4.945 -3.736 1 93 39 SER B O 1
ATOM 1386 N N . LEU B 1 40 ? -11.312 5.523 -3.311 1 93.69 40 LEU B N 1
ATOM 1387 C CA . LEU B 1 40 ? -11.688 6.59 -2.387 1 93.69 40 LEU B CA 1
ATOM 1388 C C . LEU B 1 40 ? -12.164 7.824 -3.145 1 93.69 40 LEU B C 1
ATOM 1390 O O . LEU B 1 40 ? -12.773 8.719 -2.561 1 93.69 40 LEU B O 1
ATOM 1394 N N . GLU B 1 41 ? -11.836 7.883 -4.387 1 93.44 41 GLU B N 1
ATOM 1395 C CA . GLU B 1 41 ? -12.273 8.969 -5.262 1 93.44 41 GLU B CA 1
ATOM 1396 C C . GLU B 1 41 ? -11.852 10.328 -4.703 1 93.44 41 GLU B C 1
ATOM 1398 O O . GLU B 1 41 ? -12.672 11.25 -4.617 1 93.44 41 GLU B O 1
ATOM 1403 N N . ARG B 1 42 ? -10.609 10.43 -4.277 1 93.94 42 ARG B N 1
ATOM 1404 C CA . ARG B 1 42 ? -10.031 11.688 -3.811 1 93.94 42 ARG B CA 1
ATOM 1405 C C . ARG B 1 42 ? -9.016 12.227 -4.812 1 93.94 42 ARG B C 1
ATOM 1407 O O . ARG B 1 42 ? -8.07 11.539 -5.18 1 93.94 42 ARG B O 1
ATOM 1414 N N . GLY B 1 43 ? -9.219 13.352 -5.316 1 93.88 43 GLY B N 1
ATOM 1415 C CA . GLY B 1 43 ? -8.305 13.977 -6.254 1 93.88 43 GLY B CA 1
ATOM 1416 C C . GLY B 1 43 ? -7.035 14.492 -5.598 1 93.88 43 GLY B C 1
ATOM 1417 O O . GLY B 1 43 ? -6.977 14.617 -4.375 1 93.88 43 GLY B O 1
ATOM 1418 N N . PRO B 1 44 ? -5.984 14.719 -6.445 1 97.75 44 PRO B N 1
ATOM 1419 C CA . PRO B 1 44 ? -4.758 15.297 -5.895 1 97.75 44 PRO B CA 1
ATOM 1420 C C . PRO B 1 44 ? -4.973 16.703 -5.332 1 97.75 44 PRO B C 1
ATOM 1422 O O . PRO B 1 44 ? -5.914 17.391 -5.723 1 97.75 44 PRO B O 1
ATOM 1425 N N . MET B 1 45 ? -4.137 17.078 -4.379 1 98.12 45 MET B N 1
ATOM 1426 C CA . MET B 1 45 ? -4.18 18.406 -3.748 1 98.12 45 MET B CA 1
ATOM 1427 C C . MET B 1 45 ? -2.791 19.016 -3.691 1 98.12 45 MET B C 1
ATOM 1429 O O . MET B 1 45 ? -1.789 18.312 -3.617 1 98.12 45 MET B O 1
ATOM 1433 N N . ASP B 1 46 ? -2.77 20.344 -3.742 1 98.38 46 ASP B N 1
ATOM 1434 C CA . ASP B 1 46 ? -1.521 21.031 -3.441 1 98.38 46 ASP B CA 1
ATOM 1435 C C . ASP B 1 46 ? -1.324 21.188 -1.935 1 98.38 46 ASP B C 1
ATOM 1437 O O . ASP B 1 46 ? -2.1 20.641 -1.145 1 98.38 46 ASP B O 1
ATOM 1441 N N . VAL B 1 47 ? -0.283 21.875 -1.574 1 98.06 47 VAL B N 1
ATOM 1442 C CA . VAL B 1 47 ?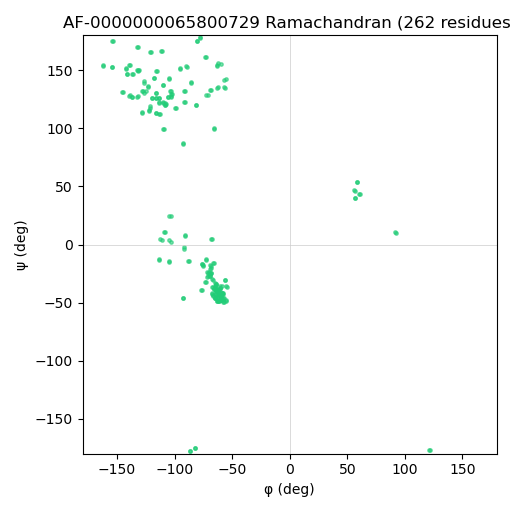 0.066 21.969 -0.16 1 98.06 47 VAL B CA 1
ATOM 1443 C C . VAL B 1 47 ? -1.041 22.688 0.601 1 98.06 47 VAL B C 1
ATOM 1445 O O . VAL B 1 47 ? -1.321 22.375 1.758 1 98.06 47 VAL B O 1
ATOM 1448 N N . ALA B 1 48 ? -1.699 23.641 0.019 1 97.94 48 ALA B N 1
ATOM 1449 C CA . ALA B 1 48 ? -2.814 24.328 0.665 1 97.94 48 ALA B CA 1
ATOM 1450 C C . ALA B 1 48 ? -3.975 23.375 0.922 1 97.94 48 ALA B C 1
ATOM 1452 O O . ALA B 1 48 ? -4.578 23.391 1.997 1 97.94 48 ALA B O 1
ATOM 1453 N N . GLY B 1 49 ? -4.297 22.594 -0.058 1 97.88 49 GLY B N 1
ATOM 1454 C CA . GLY B 1 49 ? -5.34 21.594 0.101 1 97.88 49 GLY B CA 1
ATOM 1455 C C . GLY B 1 49 ? -5.031 20.578 1.187 1 97.88 49 GLY B C 1
ATOM 1456 O O . GLY B 1 49 ? -5.898 20.234 1.996 1 97.88 49 GLY B O 1
ATOM 1457 N N . PHE B 1 50 ? -3.818 20.141 1.183 1 98.06 50 PHE B N 1
ATOM 1458 C CA . PHE B 1 50 ? -3.385 19.188 2.191 1 98.06 50 PHE B CA 1
ATOM 1459 C C . PHE B 1 50 ? -3.496 19.781 3.59 1 98.06 50 PHE B C 1
ATOM 1461 O O . PHE B 1 50 ? -4.035 19.141 4.5 1 98.06 50 PHE B O 1
ATOM 1468 N N . ARG B 1 51 ? -2.992 20.953 3.727 1 97.44 51 ARG B N 1
ATOM 1469 C CA . ARG B 1 51 ? -3.09 21.641 5.008 1 97.44 51 ARG B CA 1
ATOM 1470 C C . ARG B 1 51 ? -4.547 21.812 5.43 1 97.44 51 ARG B C 1
ATOM 1472 O O . ARG B 1 51 ? -4.891 21.594 6.594 1 97.44 51 ARG B O 1
ATOM 1479 N N . GLY B 1 52 ? -5.387 22.156 4.52 1 96.94 52 GLY B N 1
ATOM 1480 C CA . GLY B 1 52 ? -6.809 22.297 4.793 1 96.94 52 GLY B CA 1
ATOM 1481 C C . GLY B 1 52 ? -7.461 21.016 5.258 1 96.94 52 GLY B C 1
ATOM 1482 O O . GLY B 1 52 ? -8.25 21.016 6.207 1 96.94 52 GLY B O 1
ATOM 1483 N N . LEU B 1 53 ? -7.113 19.969 4.602 1 95.19 53 LEU B N 1
ATOM 1484 C CA . LEU B 1 53 ? -7.637 18.672 4.98 1 95.19 53 LEU B CA 1
ATOM 1485 C C . LEU B 1 53 ? -7.207 18.297 6.398 1 95.19 53 LEU B C 1
ATOM 1487 O O . LEU B 1 53 ? -8.031 17.875 7.211 1 95.19 53 LEU B O 1
ATOM 1491 N N . PHE B 1 54 ? -5.965 18.453 6.648 1 95.75 54 PHE B N 1
ATOM 1492 C CA . PHE B 1 54 ? -5.422 18.156 7.965 1 95.75 54 PHE B CA 1
ATOM 1493 C C . PHE B 1 54 ? -6.117 18.969 9.039 1 95.75 54 PHE B C 1
ATOM 1495 O O . PHE B 1 54 ? -6.59 18.438 10.039 1 95.75 54 PHE B O 1
ATOM 1502 N N . GLU B 1 55 ? -6.258 20.188 8.828 1 94.81 55 GLU B N 1
ATOM 1503 C CA . GLU B 1 55 ? -6.848 21.094 9.82 1 94.81 55 GLU B CA 1
ATOM 1504 C C . GLU B 1 55 ? -8.328 20.781 10.031 1 94.81 55 GLU B C 1
ATOM 1506 O O . GLU B 1 55 ? -8.828 20.844 11.156 1 94.81 55 GLU B O 1
ATOM 1511 N N . ALA B 1 56 ? -8.938 20.438 9.008 1 92.19 56 ALA B N 1
ATOM 1512 C CA . ALA B 1 56 ? -10.367 20.156 9.07 1 92.19 56 ALA B CA 1
ATOM 1513 C C . ALA B 1 56 ? -10.648 18.859 9.828 1 92.19 56 ALA B C 1
ATOM 1515 O O . ALA B 1 56 ? -11.734 18.672 10.367 1 92.19 56 ALA B O 1
ATOM 1516 N N . THR B 1 57 ? -9.664 18 9.852 1 93.62 57 THR B N 1
ATOM 1517 C CA . THR B 1 57 ? -9.961 16.656 10.359 1 93.62 57 THR B CA 1
ATOM 1518 C C . THR B 1 57 ? -9.211 16.406 11.664 1 93.62 57 THR B C 1
ATOM 1520 O O . THR B 1 57 ? -9.531 15.469 12.398 1 93.62 57 THR B O 1
ATOM 1523 N N . LYS B 1 58 ? -8.32 17.219 11.961 1 92.38 58 LYS B N 1
ATOM 1524 C CA . LYS B 1 58 ? -7.438 16.969 13.102 1 92.38 58 LYS B CA 1
ATOM 1525 C C . LYS B 1 58 ? -8.234 16.766 14.383 1 92.38 58 LYS B C 1
ATOM 1527 O O . LYS B 1 58 ? -7.855 15.953 15.227 1 92.38 58 LYS B O 1
ATOM 1532 N N . SER B 1 59 ? -9.352 17.375 14.516 1 92.19 59 SER B N 1
ATOM 1533 C CA . SER B 1 59 ? -10.133 17.328 15.75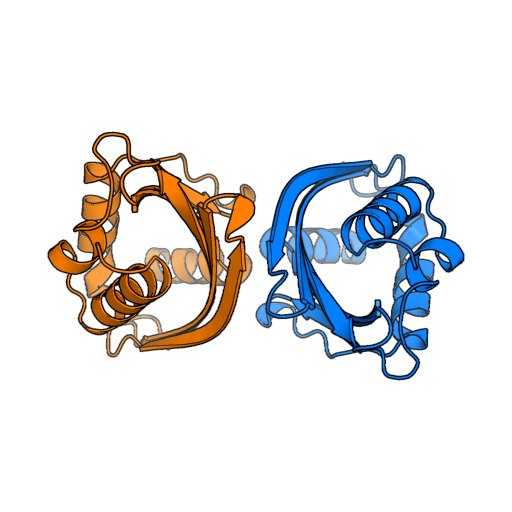 1 92.19 59 SER B CA 1
ATOM 1534 C C . SER B 1 59 ? -10.859 16 15.898 1 92.19 59 SER B C 1
ATOM 1536 O O . SER B 1 59 ? -11.344 15.664 16.984 1 92.19 59 SER B O 1
ATOM 1538 N N . TYR B 1 60 ? -10.938 15.297 14.773 1 93.69 60 TYR B N 1
ATOM 1539 C CA . TYR B 1 60 ? -11.586 13.992 14.844 1 93.69 60 TYR B CA 1
ATOM 1540 C C . TYR B 1 60 ? -10.75 13.008 15.648 1 93.69 60 TYR B C 1
ATOM 1542 O O . TYR B 1 60 ? -11.266 11.992 16.125 1 93.69 60 TYR B O 1
ATOM 1550 N N . PHE B 1 61 ? -9.477 13.266 15.703 1 96.25 61 PHE B N 1
ATOM 1551 C CA . PHE B 1 61 ? -8.547 12.258 16.203 1 96.25 61 PHE B CA 1
ATOM 1552 C C . PHE B 1 61 ? -7.906 12.719 17.516 1 96.25 61 PHE B C 1
ATOM 1554 O O . PHE B 1 61 ? -7.242 13.758 17.547 1 96.25 61 PHE B O 1
ATOM 1561 N N . ASN B 1 62 ? -8.102 11.93 18.484 1 96 62 ASN B N 1
ATOM 1562 C CA . ASN B 1 62 ? -7.492 12.148 19.781 1 96 62 ASN B CA 1
ATOM 1563 C C . ASN B 1 62 ? -6.547 11.016 20.172 1 96 62 ASN B C 1
ATOM 1565 O O . ASN B 1 62 ? -6.797 9.859 19.828 1 96 62 ASN B O 1
ATOM 1569 N N . ASN B 1 63 ? -5.379 11.383 20.875 1 96.81 63 ASN B N 1
ATOM 1570 C CA . ASN B 1 63 ? -4.379 10.383 21.219 1 96.81 63 ASN B CA 1
ATOM 1571 C C . ASN B 1 63 ? -3.859 9.641 20 1 96.81 63 ASN B C 1
ATOM 1573 O O . ASN B 1 63 ? -3.801 8.414 19.984 1 96.81 63 ASN B O 1
ATOM 1577 N N . PHE B 1 64 ? -3.693 10.398 19.031 1 97.44 64 PHE B N 1
ATOM 1578 C CA . PHE B 1 64 ? -3.24 9.867 17.75 1 97.44 64 PHE B CA 1
ATOM 1579 C C . PHE B 1 64 ? -1.846 9.266 17.875 1 97.44 64 PHE B C 1
ATOM 1581 O O . PHE B 1 64 ? -0.957 9.867 18.484 1 97.44 64 PHE B O 1
ATOM 1588 N N . LYS B 1 65 ? -1.689 8.086 17.297 1 97.81 65 LYS B N 1
ATOM 1589 C CA . LYS B 1 65 ? -0.394 7.414 17.281 1 97.81 65 LYS B CA 1
ATOM 1590 C C . LYS B 1 65 ? -0.05 6.914 15.875 1 97.81 65 LYS B C 1
ATOM 1592 O O . LYS B 1 65 ? -0.865 6.254 15.227 1 97.81 65 LYS B O 1
ATOM 1597 N N . PHE B 1 66 ? 1.027 7.254 15.477 1 98 66 PHE B N 1
ATOM 1598 C CA . PHE B 1 66 ? 1.644 6.805 14.234 1 98 66 PHE B CA 1
ATOM 1599 C C . PHE B 1 66 ? 2.881 5.961 14.516 1 98 66 PHE B C 1
ATOM 1601 O O . PHE B 1 66 ? 3.92 6.488 14.922 1 98 66 PHE B O 1
ATOM 1608 N N . GLU B 1 67 ? 2.775 4.676 14.195 1 97.94 67 GLU B N 1
ATOM 1609 C CA . GLU B 1 67 ? 3.859 3.756 14.523 1 97.94 67 GLU B CA 1
ATOM 1610 C C . GLU B 1 67 ? 4.402 3.074 13.266 1 97.94 67 GLU B C 1
ATOM 1612 O O . GLU B 1 67 ? 3.693 2.305 12.617 1 97.94 67 GLU B O 1
ATOM 1617 N N . VAL B 1 68 ? 5.613 3.279 12.992 1 98.12 68 VAL B N 1
ATOM 1618 C CA . VAL B 1 68 ? 6.238 2.764 11.781 1 98.12 68 VAL B CA 1
ATOM 1619 C C . VAL B 1 68 ? 6.426 1.253 11.898 1 98.12 68 VAL B C 1
ATOM 1621 O O . VAL B 1 68 ? 6.91 0.759 12.922 1 98.12 68 VAL B O 1
ATOM 1624 N N . VAL B 1 69 ? 5.988 0.54 10.93 1 97.38 69 VAL B N 1
ATOM 1625 C CA . VAL B 1 69 ? 6.16 -0.906 10.82 1 97.38 69 VAL B CA 1
ATOM 1626 C C . VAL B 1 69 ? 7.422 -1.221 10.023 1 97.38 69 VAL B C 1
ATOM 1628 O O . VAL B 1 69 ? 8.227 -2.068 10.43 1 97.38 69 VAL B O 1
ATOM 1631 N N . ASP B 1 70 ? 7.621 -0.587 8.945 1 97.19 70 ASP B N 1
ATOM 1632 C CA . ASP B 1 70 ? 8.766 -0.786 8.062 1 97.19 70 ASP B CA 1
ATOM 1633 C C . ASP B 1 70 ? 9.055 0.471 7.242 1 97.19 70 ASP B C 1
ATOM 1635 O O . ASP B 1 70 ? 8.164 1.301 7.039 1 97.19 70 ASP B O 1
ATOM 1639 N N . THR B 1 71 ? 10.258 0.632 6.879 1 97.38 71 THR B N 1
ATOM 1640 C CA . THR B 1 71 ? 10.719 1.723 6.023 1 97.38 71 THR B CA 1
ATOM 1641 C C . THR B 1 71 ? 11.484 1.183 4.824 1 97.38 71 THR B C 1
ATOM 1643 O O . THR B 1 71 ? 12.281 0.246 4.957 1 97.38 71 THR B O 1
ATOM 1646 N N . PHE B 1 72 ? 11.25 1.817 3.674 1 97.38 72 PHE B N 1
ATOM 1647 C CA . PHE B 1 72 ? 11.898 1.468 2.416 1 97.38 72 PHE B CA 1
ATOM 1648 C C . PHE B 1 72 ? 12.555 2.691 1.787 1 97.38 72 PHE B C 1
ATOM 1650 O O . PHE B 1 72 ? 11.938 3.756 1.699 1 97.38 72 PHE B O 1
ATOM 1657 N N . GLU B 1 73 ? 13.812 2.473 1.427 1 97.44 73 GLU B N 1
ATOM 1658 C CA . GLU B 1 73 ? 14.5 3.557 0.729 1 97.44 73 GLU B CA 1
ATOM 1659 C C . GLU B 1 73 ? 15.008 3.1 -0.636 1 97.44 73 GLU B C 1
ATOM 1661 O O . GLU B 1 73 ? 15.828 2.188 -0.725 1 97.44 73 GLU B O 1
ATOM 1666 N N . ASP B 1 74 ? 14.484 3.67 -1.67 1 97.56 74 ASP B N 1
ATOM 1667 C CA . ASP B 1 74 ? 15.047 3.566 -3.014 1 97.56 74 ASP B CA 1
ATOM 1668 C C . ASP B 1 74 ? 16 4.719 -3.299 1 97.56 74 ASP B C 1
ATOM 1670 O O . ASP B 1 74 ? 15.617 5.719 -3.906 1 97.56 74 ASP B O 1
ATOM 1674 N N . SER B 1 75 ? 17.219 4.527 -2.93 1 94.94 75 SER B N 1
ATOM 1675 C CA . SER B 1 75 ? 18.188 5.613 -2.992 1 94.94 75 SER B CA 1
ATOM 1676 C C . SER B 1 75 ? 18.5 6.008 -4.434 1 94.94 75 SER B C 1
ATOM 1678 O O . SER B 1 75 ? 18.734 7.18 -4.727 1 94.94 75 SER B O 1
ATOM 1680 N N . ALA B 1 76 ? 18.391 5.031 -5.316 1 94.75 76 ALA B N 1
ATOM 1681 C CA . ALA B 1 76 ? 18.719 5.305 -6.715 1 94.75 76 ALA B CA 1
ATOM 1682 C C . ALA B 1 76 ? 17.656 6.188 -7.359 1 94.75 76 ALA B C 1
ATOM 1684 O O . ALA B 1 76 ? 17.953 6.969 -8.266 1 94.75 76 ALA B O 1
ATOM 1685 N N . ALA B 1 77 ? 16.422 6.125 -6.883 1 96.12 77 ALA B N 1
ATOM 1686 C CA . ALA B 1 77 ? 15.32 6.852 -7.512 1 96.12 77 ALA B CA 1
ATOM 1687 C C . ALA B 1 77 ? 14.828 7.984 -6.617 1 96.12 77 ALA B C 1
ATOM 1689 O O . ALA B 1 77 ? 13.828 8.633 -6.918 1 96.12 77 ALA B O 1
ATOM 1690 N N . ASP B 1 78 ? 15.398 8.25 -5.523 1 96.31 78 ASP B N 1
ATOM 1691 C CA . ASP B 1 78 ? 15.086 9.328 -4.59 1 96.31 78 ASP B CA 1
ATOM 1692 C C . ASP B 1 78 ? 13.641 9.234 -4.102 1 96.31 78 ASP B C 1
ATOM 1694 O O . ASP B 1 78 ? 12.891 10.211 -4.164 1 96.31 78 ASP B O 1
ATOM 1698 N N . LYS B 1 79 ? 13.273 8.07 -3.576 1 97.75 79 LYS B N 1
ATOM 1699 C CA . LYS B 1 79 ? 11.945 7.84 -3.018 1 97.75 79 LYS B CA 1
ATOM 1700 C C . LYS B 1 79 ? 12.031 7.031 -1.726 1 97.75 79 LYS B C 1
ATOM 1702 O O . LYS B 1 79 ? 12.992 6.297 -1.506 1 97.75 79 LYS B O 1
ATOM 1707 N N . MET B 1 80 ? 11.07 7.191 -0.896 1 98.38 80 MET B N 1
ATOM 1708 C CA . MET B 1 80 ? 10.93 6.402 0.326 1 98.38 80 MET B CA 1
ATOM 1709 C C . MET B 1 80 ? 9.484 5.973 0.527 1 98.38 80 MET B C 1
ATOM 1711 O O . MET B 1 80 ? 8.555 6.656 0.083 1 98.38 80 MET B O 1
ATOM 1715 N N . ILE B 1 81 ? 9.336 4.82 1.098 1 98.12 81 ILE B N 1
ATOM 1716 C CA . ILE B 1 81 ? 8.023 4.328 1.505 1 98.12 81 ILE B CA 1
ATOM 1717 C C . ILE B 1 81 ? 8.039 4.004 2.996 1 98.12 81 ILE B C 1
ATOM 1719 O O . ILE B 1 81 ? 9 3.418 3.504 1 98.12 81 ILE B O 1
ATOM 1723 N N . LEU B 1 82 ? 6.996 4.414 3.686 1 98 82 LEU B N 1
ATOM 1724 C CA . LEU B 1 82 ? 6.75 4.039 5.074 1 98 82 LEU B CA 1
ATOM 1725 C C . LEU B 1 82 ? 5.469 3.221 5.195 1 98 82 LEU B C 1
ATOM 1727 O O . LEU B 1 82 ? 4.449 3.564 4.598 1 98 82 LEU B O 1
ATOM 1731 N N . TRP B 1 83 ? 5.609 2.111 5.887 1 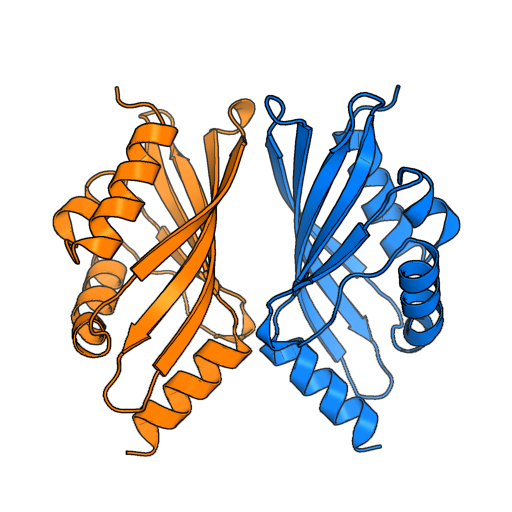97.81 83 TRP B N 1
ATOM 1732 C CA . TRP B 1 83 ? 4.461 1.35 6.363 1 97.81 83 TRP B CA 1
ATOM 1733 C C . TRP B 1 83 ? 4.23 1.588 7.855 1 97.81 83 TRP B C 1
ATOM 1735 O O . TRP B 1 83 ? 5.156 1.467 8.656 1 97.81 83 TRP B O 1
ATOM 1745 N N . ALA B 1 84 ? 2.953 1.976 8.203 1 98.25 84 ALA B N 1
ATOM 1746 C CA . ALA B 1 84 ? 2.711 2.334 9.602 1 98.25 84 ALA B CA 1
ATOM 1747 C C . ALA B 1 84 ? 1.341 1.845 10.062 1 98.25 84 ALA B C 1
ATOM 1749 O O . ALA B 1 84 ? 0.433 1.663 9.242 1 98.25 84 ALA B O 1
ATOM 1750 N N . ASN B 1 85 ? 1.271 1.589 11.328 1 98.06 85 ASN B N 1
ATOM 1751 C CA . ASN B 1 85 ? 0.003 1.462 12.031 1 98.06 85 ASN B CA 1
ATOM 1752 C C . ASN B 1 85 ? -0.451 2.797 12.617 1 98.06 85 ASN B C 1
ATOM 1754 O O . ASN B 1 85 ? 0.348 3.523 13.211 1 98.06 85 ASN B O 1
ATOM 1758 N N . VAL B 1 86 ? -1.673 3.123 12.398 1 97.62 86 VAL B N 1
ATOM 1759 C CA . VAL B 1 86 ? -2.26 4.363 12.891 1 97.62 86 VAL B CA 1
ATOM 1760 C C . VAL B 1 86 ? -3.428 4.043 13.82 1 97.62 86 VAL B C 1
ATOM 1762 O O . VAL B 1 86 ? -4.32 3.271 13.469 1 97.62 86 VAL B O 1
ATOM 1765 N N . THR B 1 87 ? -3.371 4.594 15 1 98 87 THR B N 1
ATOM 1766 C CA . THR B 1 87 ? -4.469 4.438 15.953 1 98 87 THR B CA 1
ATOM 1767 C C . THR B 1 87 ? -4.863 5.789 16.547 1 98 87 THR B C 1
ATOM 1769 O O . THR B 1 87 ? -4.043 6.707 16.609 1 98 87 THR B O 1
ATOM 1772 N N . SER B 1 88 ? -6.082 5.879 16.875 1 98 88 SER B N 1
ATOM 1773 C CA . SER B 1 88 ? -6.59 7.09 17.516 1 98 88 SER B CA 1
ATOM 1774 C C . SER B 1 88 ? -7.922 6.832 18.203 1 98 88 SER B C 1
ATOM 1776 O O . SER B 1 88 ? -8.625 5.875 17.875 1 98 88 SER B O 1
ATOM 1778 N N . ASP B 1 89 ? -8.219 7.645 19.25 1 97.94 89 ASP B N 1
ATOM 1779 C CA . ASP B 1 89 ? -9.578 7.758 19.75 1 97.94 89 ASP B CA 1
ATOM 1780 C C . ASP B 1 89 ? -10.375 8.797 18.969 1 97.94 89 ASP B C 1
ATOM 1782 O O . ASP B 1 89 ? -9.852 9.852 18.609 1 97.94 89 ASP B O 1
ATOM 1786 N N . THR B 1 90 ? -11.609 8.5 18.672 1 97.12 90 THR B N 1
ATOM 1787 C CA . THR B 1 90 ? -12.508 9.453 18.047 1 97.12 90 THR B CA 1
ATOM 1788 C C . THR B 1 90 ? -13.844 9.5 18.781 1 97.12 90 THR B C 1
ATOM 1790 O O . THR B 1 90 ? -14.102 8.688 19.672 1 97.12 90 THR B O 1
ATOM 1793 N N . HIS B 1 91 ? -14.68 10.43 18.484 1 95.75 91 HIS B N 1
ATOM 1794 C CA . HIS B 1 91 ? -15.977 10.547 19.141 1 95.75 91 HIS B CA 1
ATOM 1795 C C . HIS B 1 91 ? -16.938 9.453 18.688 1 95.75 91 HIS B C 1
ATOM 1797 O O . HIS B 1 91 ? -17.969 9.227 19.312 1 95.75 91 HIS B O 1
ATOM 1803 N N . VAL B 1 92 ? -16.531 8.742 17.594 1 96.38 92 VAL B N 1
ATOM 1804 C CA . VAL B 1 92 ? -17.422 7.684 17.094 1 96.38 92 VAL B CA 1
ATOM 1805 C C . VAL B 1 92 ? -16.797 6.32 17.391 1 96.38 92 VAL B C 1
ATOM 1807 O O . VAL B 1 92 ? -17.188 5.316 16.781 1 96.38 92 VAL B O 1
ATOM 1810 N N . GLY B 1 93 ? -15.766 6.277 18.188 1 96.19 93 GLY B N 1
ATOM 1811 C CA . GLY B 1 93 ? -15.125 5.031 18.578 1 96.19 93 GLY B CA 1
ATOM 1812 C C . GLY B 1 93 ? -13.648 4.977 18.203 1 96.19 93 GLY B C 1
ATOM 1813 O O . GLY B 1 93 ? -13.109 5.941 17.672 1 96.19 93 GLY B O 1
ATOM 1814 N N . LYS B 1 94 ? -13.039 3.844 18.484 1 96.69 94 LYS B N 1
ATOM 1815 C CA . LYS B 1 94 ? -11.625 3.65 18.172 1 96.69 94 LYS B CA 1
ATOM 1816 C C . LYS B 1 94 ? -11.391 3.58 16.656 1 96.69 94 LYS B C 1
ATOM 1818 O O . LYS B 1 94 ? -12.18 2.973 15.938 1 96.69 94 LYS B O 1
ATOM 1823 N N . PHE B 1 95 ? -10.438 4.301 16.25 1 96.75 95 PHE B N 1
ATOM 1824 C CA . PHE B 1 95 ? -9.961 4.266 14.867 1 96.75 95 PHE B CA 1
ATOM 1825 C C . PHE B 1 95 ? -8.602 3.584 14.781 1 96.75 95 PHE B C 1
ATOM 1827 O O . PHE B 1 95 ? -7.66 3.977 15.477 1 96.75 95 PHE B O 1
ATOM 1834 N N . ALA B 1 96 ? -8.469 2.5 14.008 1 97.06 96 ALA B N 1
ATOM 1835 C CA . ALA B 1 96 ? -7.23 1.761 13.789 1 97.06 96 ALA B CA 1
ATOM 1836 C C . ALA B 1 96 ? -7.102 1.339 12.328 1 97.06 96 ALA B C 1
ATOM 1838 O O . ALA B 1 96 ? -8.039 0.781 11.75 1 97.06 96 ALA B O 1
ATOM 1839 N N . THR B 1 97 ? -6.008 1.662 11.789 1 97.25 97 THR B N 1
ATOM 1840 C CA . THR B 1 97 ? -5.781 1.301 10.391 1 97.25 97 THR B CA 1
ATOM 1841 C C . THR B 1 97 ? -4.289 1.164 10.102 1 97.25 97 THR B C 1
ATOM 1843 O O . THR B 1 97 ? -3.463 1.307 11.008 1 97.25 97 THR B O 1
ATOM 1846 N N . GLU B 1 98 ? -4.008 0.757 8.906 1 97.25 98 GLU B N 1
ATOM 1847 C CA . GLU B 1 98 ? -2.658 0.74 8.352 1 97.25 98 GLU B CA 1
ATOM 1848 C C . GLU B 1 98 ? -2.543 1.682 7.152 1 97.25 98 GLU B C 1
ATOM 1850 O O . GLU B 1 98 ? -3.525 1.921 6.449 1 97.25 98 GLU B O 1
ATOM 1855 N N . VAL B 1 99 ? -1.308 2.188 7.043 1 97.56 99 VAL B N 1
ATOM 1856 C CA . VAL B 1 99 ? -1.115 3.092 5.914 1 97.56 99 VAL B CA 1
ATOM 1857 C C . VAL B 1 99 ? 0.261 2.859 5.293 1 97.56 99 VAL B C 1
ATOM 1859 O O . VAL B 1 99 ? 1.183 2.395 5.969 1 97.56 99 VAL B O 1
ATOM 1862 N N . MET B 1 100 ? 0.339 3.033 4.016 1 97.25 100 MET B N 1
ATOM 1863 C CA . MET B 1 100 ? 1.598 3.189 3.293 1 97.25 100 MET B CA 1
ATOM 1864 C C . MET B 1 100 ? 1.758 4.617 2.781 1 97.25 100 MET B C 1
ATOM 1866 O O . MET B 1 100 ? 0.887 5.129 2.074 1 97.25 100 MET B O 1
ATOM 1870 N N . LEU B 1 101 ? 2.824 5.27 3.18 1 98.31 101 LEU B N 1
ATOM 1871 C CA . LEU B 1 101 ? 3.182 6.578 2.645 1 98.31 101 LEU B CA 1
ATOM 1872 C C . LEU B 1 101 ? 4.316 6.465 1.633 1 98.31 101 LEU B C 1
ATOM 1874 O O . LEU B 1 101 ? 5.332 5.82 1.903 1 98.31 101 LEU B O 1
ATOM 1878 N N . ILE B 1 102 ? 4.148 7.031 0.494 1 98.5 102 ILE B N 1
ATOM 1879 C CA . ILE B 1 102 ? 5.188 7.086 -0.53 1 98.5 102 ILE B CA 1
ATOM 1880 C C . ILE B 1 102 ? 5.633 8.531 -0.735 1 98.5 102 ILE B C 1
ATOM 1882 O O . ILE B 1 102 ? 4.805 9.414 -0.99 1 98.5 102 ILE B O 1
ATOM 1886 N N . PHE B 1 103 ? 6.926 8.75 -0.618 1 98.81 103 PHE B N 1
ATOM 1887 C CA . PHE B 1 103 ? 7.516 10.07 -0.78 1 98.81 103 PHE B CA 1
ATOM 1888 C C . PHE B 1 103 ? 8.453 10.102 -1.979 1 98.81 103 PHE B C 1
ATOM 1890 O O . PHE B 1 103 ? 9.367 9.273 -2.084 1 98.81 103 PHE B O 1
ATOM 1897 N N . TYR B 1 104 ? 8.211 11.047 -2.85 1 98.75 104 TYR B N 1
ATOM 1898 C CA . TYR B 1 104 ? 9.109 11.336 -3.959 1 98.75 104 TYR B CA 1
ATOM 1899 C C . TYR B 1 104 ? 9.883 12.625 -3.713 1 98.75 104 TYR B C 1
ATOM 1901 O O . TYR B 1 104 ? 9.281 13.672 -3.445 1 98.75 104 TYR B O 1
ATOM 1909 N N . PHE B 1 105 ? 11.195 12.547 -3.816 1 98.56 105 PHE B N 1
ATOM 1910 C CA . PHE B 1 105 ? 12.047 13.703 -3.543 1 98.56 105 PHE B CA 1
ATOM 1911 C C . PHE B 1 105 ? 12.586 14.297 -4.84 1 98.56 105 PHE B C 1
ATOM 1913 O O . PHE B 1 105 ? 12.898 13.57 -5.781 1 98.56 105 PHE B O 1
ATOM 1920 N N . ASP B 1 106 ? 12.688 15.602 -4.871 1 97.56 106 ASP B N 1
ATOM 1921 C CA . ASP B 1 106 ? 13.328 16.25 -6.012 1 97.56 106 ASP B CA 1
ATOM 1922 C C . ASP B 1 106 ? 14.836 16.344 -5.809 1 97.56 106 ASP B C 1
ATOM 1924 O O . ASP B 1 106 ? 15.367 15.844 -4.812 1 97.56 106 ASP B O 1
ATOM 1928 N N . THR B 1 107 ? 15.531 16.938 -6.723 1 95.12 107 THR B N 1
ATOM 1929 C CA . THR B 1 107 ? 16.984 16.938 -6.734 1 95.12 107 THR B CA 1
ATOM 1930 C C . THR B 1 107 ? 17.531 17.781 -5.586 1 95.12 107 THR B C 1
ATOM 1932 O O . THR B 1 107 ? 18.703 17.688 -5.242 1 95.12 107 THR B O 1
ATOM 1935 N N . THR B 1 108 ? 16.688 18.641 -5.012 1 95.5 108 THR B N 1
ATOM 1936 C CA . THR B 1 108 ? 17.125 19.484 -3.9 1 95.5 108 THR B CA 1
ATOM 1937 C C . THR B 1 108 ? 16.844 18.797 -2.564 1 95.5 108 THR B C 1
ATOM 1939 O O . THR B 1 108 ? 17.172 19.344 -1.506 1 95.5 108 THR B O 1
ATOM 1942 N N . GLY B 1 109 ? 16.203 17.625 -2.584 1 96.44 109 GLY B N 1
ATOM 1943 C CA . GLY B 1 109 ? 15.922 16.891 -1.365 1 96.44 109 GLY B CA 1
ATOM 1944 C C . GLY B 1 109 ? 14.57 17.203 -0.766 1 96.44 109 GLY B C 1
ATOM 1945 O O . GLY B 1 109 ? 14.258 16.766 0.345 1 96.44 109 GLY B O 1
ATOM 1946 N N . LYS B 1 110 ? 13.742 17.922 -1.512 1 98.12 110 LYS B N 1
ATOM 1947 C CA . LYS B 1 110 ? 12.383 18.219 -1.065 1 98.12 110 LYS B CA 1
ATOM 1948 C C . LYS B 1 110 ? 11.383 17.219 -1.631 1 98.12 110 LYS B C 1
ATOM 1950 O O . LYS B 1 110 ? 11.602 16.656 -2.703 1 98.12 110 LYS B O 1
ATOM 1955 N N . ILE B 1 111 ? 10.312 17.016 -0.902 1 98.69 111 ILE B N 1
ATOM 1956 C CA . ILE B 1 111 ? 9.258 16.109 -1.35 1 98.69 111 ILE B CA 1
ATOM 1957 C C . ILE B 1 111 ? 8.344 16.828 -2.344 1 98.69 111 ILE B C 1
ATOM 1959 O O . ILE B 1 111 ? 7.715 17.828 -2.002 1 98.69 111 ILE B O 1
ATOM 1963 N N . TYR B 1 112 ? 8.258 16.297 -3.555 1 98.75 112 TYR B N 1
ATOM 1964 C CA . TYR B 1 112 ? 7.383 16.953 -4.527 1 98.75 112 TYR B CA 1
ATOM 1965 C C . TYR B 1 112 ? 6.098 16.156 -4.727 1 98.75 112 TYR B C 1
ATOM 1967 O O . TYR B 1 112 ? 5.129 16.656 -5.297 1 98.75 112 TYR B O 1
ATOM 1975 N N . LYS B 1 113 ? 6.105 14.984 -4.281 1 98.75 113 LYS B N 1
ATOM 1976 C CA . LYS B 1 113 ? 4.914 14.141 -4.359 1 98.75 113 LYS B CA 1
ATOM 1977 C C . LYS B 1 113 ? 4.816 13.211 -3.148 1 98.75 113 LYS B C 1
ATOM 1979 O O . LYS B 1 113 ? 5.809 12.594 -2.756 1 98.75 113 LYS B O 1
ATOM 1984 N N . TRP B 1 114 ? 3.68 13.133 -2.496 1 98.81 114 TRP B N 1
ATOM 1985 C CA . TRP B 1 114 ? 3.334 12.305 -1.341 1 98.81 114 TRP B CA 1
ATOM 1986 C C . TRP B 1 114 ? 2.051 11.523 -1.596 1 98.81 114 TRP B C 1
ATOM 1988 O O . TRP B 1 114 ? 0.981 12.109 -1.77 1 98.81 114 TRP B O 1
ATOM 1998 N N . ILE B 1 115 ? 2.191 10.25 -1.665 1 98.25 115 ILE B N 1
ATOM 1999 C CA . ILE B 1 115 ? 1.038 9.367 -1.785 1 98.25 115 ILE B CA 1
ATOM 2000 C C . ILE B 1 115 ? 0.751 8.711 -0.439 1 98.25 115 ILE B C 1
ATOM 2002 O O . ILE B 1 115 ? 1.672 8.258 0.246 1 98.25 115 ILE B O 1
ATOM 2006 N N . GLU B 1 116 ? -0.451 8.727 -0.029 1 97.81 116 GLU B N 1
ATOM 2007 C CA . GLU B 1 116 ? -0.906 7.996 1.147 1 97.81 116 GLU B CA 1
ATOM 2008 C C . GLU B 1 116 ? -1.924 6.922 0.769 1 97.81 116 GLU B C 1
ATOM 2010 O O . GLU B 1 116 ? -3.02 7.238 0.3 1 97.81 116 GLU B O 1
ATOM 2015 N N . TRP B 1 117 ? -1.555 5.77 0.934 1 97.31 117 TRP B N 1
ATOM 2016 C CA . TRP B 1 117 ? -2.438 4.629 0.716 1 97.31 117 TRP B CA 1
ATOM 2017 C C . TRP B 1 117 ? -3.008 4.121 2.035 1 97.31 117 TRP B C 1
ATOM 2019 O O . TRP B 1 117 ? -2.266 3.637 2.895 1 97.31 117 TRP B O 1
ATOM 2029 N N . ILE B 1 118 ? -4.27 4.195 2.166 1 97.31 118 ILE B N 1
ATOM 2030 C CA . ILE B 1 118 ? -4.875 3.768 3.424 1 97.31 118 ILE B CA 1
ATOM 2031 C C . ILE B 1 118 ? -5.691 2.498 3.197 1 97.31 118 ILE B C 1
ATOM 2033 O O . ILE B 1 118 ? -5.898 2.08 2.057 1 97.31 118 ILE B O 1
ATOM 2037 N N . ASP B 1 119 ? -6.078 1.816 4.285 1 97.81 119 ASP B N 1
ATOM 2038 C CA . ASP B 1 119 ? -7.098 0.773 4.258 1 97.81 119 ASP B CA 1
ATOM 2039 C C . ASP B 1 119 ? -8.469 1.351 3.898 1 97.81 119 ASP B C 1
ATOM 2041 O O . ASP B 1 119 ? -9.148 1.919 4.75 1 97.81 119 ASP B O 1
ATOM 2045 N N . SER B 1 120 ? -8.828 1.19 2.637 1 97.25 120 SER B N 1
ATOM 2046 C CA . SER B 1 120 ? -10 1.869 2.105 1 97.25 120 SER B CA 1
ATOM 2047 C C . SER B 1 120 ? -11.273 1.391 2.797 1 97.25 120 SER B C 1
ATOM 2049 O O . SER B 1 120 ? -12.219 2.162 2.967 1 97.25 120 SER B O 1
ATOM 2051 N N . ALA B 1 121 ? -11.352 0.145 3.172 1 96.44 121 ALA B N 1
ATOM 2052 C CA . ALA B 1 121 ? -12.531 -0.355 3.881 1 96.44 121 ALA B CA 1
ATOM 2053 C C . ALA B 1 121 ? -12.703 0.355 5.219 1 96.44 121 ALA B C 1
ATOM 2055 O O . ALA B 1 121 ? -13.805 0.789 5.559 1 96.44 121 ALA B O 1
ATOM 2056 N N . VAL B 1 122 ? -11.625 0.496 5.918 1 96.56 122 VAL B N 1
ATOM 2057 C CA . VAL B 1 122 ? -11.656 1.171 7.211 1 96.56 122 VAL B CA 1
ATOM 2058 C C . VAL B 1 122 ? -11.984 2.648 7.016 1 96.56 122 VAL B C 1
ATOM 2060 O O . VAL B 1 122 ? -12.773 3.219 7.773 1 96.56 122 VAL B O 1
ATOM 2063 N N . GLY B 1 123 ? -11.328 3.271 5.98 1 95.5 123 GLY B N 1
ATOM 2064 C CA . GLY B 1 123 ? -11.609 4.668 5.688 1 95.5 123 GLY B CA 1
ATOM 2065 C C . GLY B 1 123 ? -13.07 4.93 5.383 1 95.5 123 GLY B C 1
ATOM 2066 O O . GLY B 1 123 ? -13.672 5.855 5.934 1 95.5 123 GLY B O 1
ATOM 2067 N N . LYS B 1 124 ? -13.664 4.129 4.574 1 95.06 124 LYS B N 1
ATOM 2068 C CA . LYS B 1 124 ? -15.062 4.301 4.188 1 95.06 124 LYS B CA 1
ATOM 2069 C C . LYS B 1 124 ? -15.992 4.055 5.367 1 95.06 124 LYS B C 1
ATOM 2071 O O . LYS B 1 124 ? -16.969 4.781 5.555 1 95.06 124 LYS B O 1
ATOM 2076 N N . GLU B 1 125 ? -15.703 3.059 6.113 1 94.81 125 GLU B N 1
ATOM 2077 C CA . GLU B 1 125 ? -16.5 2.793 7.309 1 94.81 125 GLU B CA 1
ATOM 2078 C C . GLU B 1 125 ? -16.453 3.973 8.273 1 94.81 125 GLU B C 1
ATOM 2080 O O . GLU B 1 125 ? -17.484 4.359 8.844 1 94.81 125 GLU B O 1
ATOM 2085 N N . PHE B 1 126 ? -15.32 4.516 8.523 1 95.62 126 PHE B N 1
ATOM 2086 C CA . PHE B 1 126 ? -15.148 5.656 9.414 1 95.62 126 PHE B CA 1
ATOM 2087 C C . PHE B 1 126 ? -15.953 6.855 8.93 1 95.62 126 PHE B C 1
ATOM 2089 O O . PHE B 1 126 ? -16.625 7.52 9.719 1 95.62 126 PHE B O 1
ATOM 2096 N N . GLU B 1 127 ? -15.828 7.125 7.664 1 93 127 GLU B N 1
ATOM 2097 C CA . GLU B 1 127 ? -16.578 8.234 7.082 1 93 127 GLU B CA 1
ATOM 2098 C C . GLU B 1 127 ? -18.078 8.047 7.277 1 93 127 GLU B C 1
ATOM 2100 O O . GLU B 1 127 ? -18.797 9.008 7.57 1 93 127 GLU B O 1
ATOM 2105 N N . GLN B 1 128 ? -18.531 6.848 7.09 1 94.5 128 GLN B N 1
ATOM 2106 C CA . GLN B 1 128 ? -19.953 6.555 7.285 1 94.5 128 GLN B CA 1
ATOM 2107 C C . GLN B 1 128 ? -20.375 6.797 8.734 1 94.5 128 GLN B C 1
ATOM 2109 O O . GLN B 1 128 ? -21.438 7.352 8.992 1 94.5 128 GLN B O 1
ATOM 2114 N N . LYS B 1 129 ? -19.547 6.426 9.656 1 94.38 129 LYS B N 1
ATOM 2115 C CA . LYS B 1 129 ? -19.828 6.648 11.07 1 94.38 129 LYS B CA 1
ATOM 2116 C C . LYS B 1 129 ? -19.891 8.141 11.391 1 94.38 129 LYS B C 1
ATOM 2118 O O . LYS B 1 129 ? -20.719 8.57 12.195 1 94.38 129 LYS B O 1
ATOM 2123 N N . LEU B 1 130 ? -19.016 8.859 10.797 1 91 130 LEU B N 1
ATOM 2124 C CA . LEU B 1 130 ? -18.984 10.305 11.023 1 91 130 LEU B CA 1
ATOM 2125 C C . LEU B 1 130 ? -20.266 10.961 10.523 1 91 130 LEU B C 1
ATOM 2127 O O . LEU B 1 130 ? -20.766 11.906 11.141 1 91 130 LEU B O 1
ATOM 2131 N N . GLN B 1 131 ? -20.797 10.492 9.398 1 89.5 131 GLN B N 1
ATOM 2132 C CA . GLN B 1 131 ? -22 11.062 8.797 1 89.5 131 GLN B CA 1
ATOM 2133 C C . GLN B 1 131 ? -23.25 10.625 9.547 1 89.5 131 GLN B C 1
ATOM 2135 O O . GLN B 1 131 ? -24.281 11.305 9.5 1 89.5 131 GLN B O 1
ATOM 2140 N N . GLY B 1 132 ? -23.266 9.398 9.953 1 81.56 132 GLY B N 1
ATOM 2141 C CA . GLY B 1 132 ? -24.438 8.859 10.625 1 81.56 132 GLY B CA 1
ATOM 2142 C C . GLY B 1 132 ? -24.688 9.477 11.992 1 81.56 132 GLY B C 1
ATOM 2143 O O . GLY B 1 132 ? -25.594 9.07 12.711 1 81.56 132 GLY B O 1
ATOM 2144 N N . GLN B 1 133 ? -24 10.414 12.414 1 66.12 133 GLN B N 1
ATOM 2145 C CA . GLN B 1 133 ? -24.219 11.156 13.648 1 66.12 133 GLN B CA 1
ATOM 2146 C C . GLN B 1 133 ? -24.969 12.461 13.391 1 66.12 133 GLN B C 1
ATOM 2148 O O . GLN B 1 133 ? -24.859 13.031 12.305 1 66.12 133 GLN B O 1
#

Organism: Stachybotrys chlorohalonatus (strain IBT 40285) (NCBI:txid1283841)

Foldseek 3Di:
DDDLVVLVVQLQVCQQVLPLCSNQVQADPLAWEEEDDCVLVDDIDDSVVVSVVSVVCVQQFANKHWAWPDKDDPPVQQKIKTKTWIWTAGPLGIQIWIKIWIFHADPVGGTRYIYIYIDVVSVVVVVVSVVVD/DDDLVVLVVQLQVCQQVLPLCSNQVQADPLAWEEEDDCVLVDDIDDSVVVSVVSVVCVQQFANKHWAWPDKDDPPVQQKIKTKTWIWTAGPLGIQIWIKIWIFHADPVGGTRYIYIYIDVVSVVVVVVSVVVD

Solvent-accessible surface area (backbone atoms only — not comparable to full-atom values): 14184 Å² total; per-residue (Å²): 128,81,50,71,64,56,52,53,49,46,34,49,49,17,61,53,66,68,32,65,66,64,46,53,62,56,47,39,96,72,25,37,36,34,54,33,46,74,89,69,70,52,72,73,29,42,64,66,50,50,52,51,51,48,65,73,45,50,82,54,48,38,82,51,42,68,43,79,74,47,78,42,49,17,75,91,73,38,32,37,37,38,32,28,42,36,38,25,43,34,96,87,43,79,44,71,49,48,37,39,38,38,40,34,42,47,97,86,71,25,33,35,35,39,39,37,35,46,41,41,41,58,52,53,53,50,52,50,55,64,63,75,102,128,79,50,72,66,57,51,52,49,45,34,50,51,16,61,53,66,68,33,66,67,62,45,54,61,55,47,38,96,73,25,37,37,34,54,32,45,76,89,68,70,51,71,74,29,42,65,67,51,49,51,48,51,48,66,72,44,49,82,54,50,38,81,50,41,70,42,78,74,47,77,42,51,18,74,92,74,38,34,37,37,38,33,27,43,37,37,25,41,35,96,88,43,80,44,71,49,48,36,37,38,38,39,34,40,46,98,87,69,25,32,35,35,39,37,37,36,46,40,41,41,57,52,52,52,50,53,50,55,64,62,75,100

Sequence (266 aa):
MASRKATVQSIVESFNERDIDKMTAPVSKNFVYQLLPKSLERGPMDVAGFRGLFEATKSYFNNFKFEVVDTFEDSAADKMILWANVTSDTHVGKFATEVMLIFYFDTTGKIYKWIEWIDSAVGKEFEQKLQGQMASRKATVQSIVESFNERDIDKMTAPVSKNFVYQLLPKSLERGPMDVAGFRGLFEATKSYFNNFKFEVVDTFEDSAADKMILWANVTSDTHVGKFATEVMLIFYFDTTGKIYKWIEWIDSAVGKEFEQKLQGQ